Protein AF-A0A2V9T753-F1 (afdb_monomer_lite)

Radius of gyration: 18.78 Å; chains: 1; bounding box: 44×43×56 Å

Structure (mmCIF, N/CA/C/O backbone):
data_AF-A0A2V9T753-F1
#
_entry.id   AF-A0A2V9T753-F1
#
loop_
_atom_site.group_PDB
_atom_site.id
_atom_site.type_symbol
_atom_site.label_atom_id
_atom_site.label_alt_id
_atom_site.label_comp_id
_atom_site.label_asym_id
_atom_site.label_entity_id
_atom_site.label_seq_id
_atom_site.pdbx_PDB_ins_code
_atom_site.Cartn_x
_atom_site.Cartn_y
_atom_site.Cartn_z
_atom_site.occupancy
_atom_site.B_iso_or_equiv
_atom_site.auth_seq_id
_atom_site.auth_comp_id
_atom_site.auth_asym_id
_atom_site.auth_atom_id
_atom_site.pdbx_PDB_model_num
ATOM 1 N N . GLY A 1 1 ? -4.000 7.091 -14.764 1.00 58.19 1 GLY A N 1
ATOM 2 C CA . GLY A 1 1 ? -4.418 8.150 -13.821 1.00 58.19 1 GLY A CA 1
ATOM 3 C C . GLY A 1 1 ? -5.843 7.957 -13.335 1.00 58.19 1 GLY A C 1
ATOM 4 O O . GLY A 1 1 ? -6.053 7.895 -12.132 1.00 58.19 1 GLY A O 1
ATOM 5 N N . GLN A 1 2 ? -6.810 7.834 -14.251 1.00 64.56 2 GLN A N 1
ATOM 6 C CA . GLN A 1 2 ? -8.237 7.677 -13.932 1.00 64.56 2 GLN A CA 1
ATOM 7 C C . GLN A 1 2 ? -8.521 6.518 -12.958 1.00 64.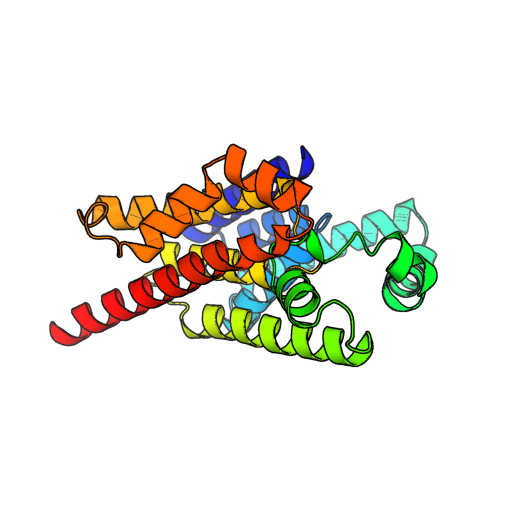56 2 GLN A C 1
ATOM 9 O O . GLN A 1 2 ? -9.194 6.705 -11.946 1.00 64.56 2 GLN A O 1
ATOM 14 N N . ASP A 1 3 ? -7.895 5.361 -13.174 1.00 82.44 3 ASP A N 1
ATOM 15 C CA . ASP A 1 3 ? -8.101 4.181 -12.322 1.00 82.44 3 ASP A CA 1
ATOM 16 C C . ASP A 1 3 ? -7.582 4.363 -10.886 1.00 82.44 3 ASP A C 1
ATOM 18 O O . ASP A 1 3 ? -8.028 3.693 -9.956 1.00 82.44 3 ASP A O 1
ATOM 22 N N . SER A 1 4 ? -6.631 5.276 -10.675 1.00 85.88 4 SER A N 1
ATOM 23 C CA . SER A 1 4 ? -6.072 5.574 -9.350 1.00 85.88 4 SER A CA 1
ATOM 24 C C . SER A 1 4 ? -7.029 6.427 -8.516 1.00 85.88 4 SER A C 1
ATOM 26 O O . SER A 1 4 ? -7.080 6.273 -7.295 1.00 85.88 4 SER A O 1
ATOM 28 N N . MET A 1 5 ? -7.850 7.265 -9.163 1.00 90.12 5 MET A N 1
ATOM 29 C CA . MET A 1 5 ? -8.960 7.957 -8.498 1.00 90.12 5 MET A CA 1
ATOM 30 C C . MET A 1 5 ? -10.060 6.967 -8.108 1.00 90.12 5 MET A C 1
ATOM 32 O O . MET A 1 5 ? -10.562 7.030 -6.990 1.00 90.12 5 MET A O 1
ATOM 36 N N . LEU A 1 6 ? -10.367 5.998 -8.977 1.00 93.88 6 LEU A N 1
ATOM 37 C CA . LEU A 1 6 ? -11.303 4.922 -8.648 1.00 93.88 6 LEU A CA 1
ATOM 38 C C . LEU A 1 6 ? -10.812 4.088 -7.452 1.00 93.88 6 LEU A C 1
ATOM 40 O O . LEU A 1 6 ? -11.584 3.838 -6.528 1.00 93.88 6 LEU A O 1
ATOM 44 N N . MET A 1 7 ? -9.524 3.718 -7.412 1.00 94.69 7 MET A N 1
ATOM 45 C CA . MET A 1 7 ? -8.943 3.030 -6.248 1.00 94.69 7 MET A CA 1
ATOM 46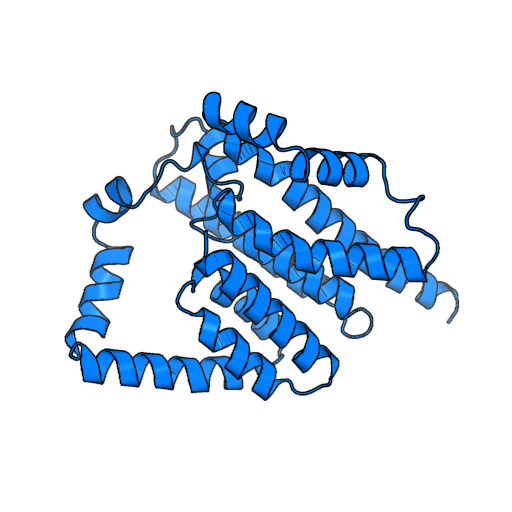 C C . MET A 1 7 ? -9.061 3.856 -4.966 1.00 94.69 7 MET A C 1
ATOM 48 O O . MET A 1 7 ? -9.394 3.308 -3.916 1.00 94.69 7 MET A O 1
ATOM 52 N N . LEU A 1 8 ? -8.825 5.169 -5.036 1.00 95.81 8 LEU A N 1
ATOM 53 C CA . LEU A 1 8 ? -9.014 6.067 -3.897 1.00 95.81 8 LEU A CA 1
ATOM 54 C C . LEU A 1 8 ? -10.467 6.041 -3.400 1.00 95.81 8 LEU A C 1
ATOM 56 O O . LEU A 1 8 ? -10.693 5.910 -2.196 1.00 95.81 8 LEU A O 1
ATOM 60 N N . SER A 1 9 ? -11.450 6.105 -4.302 1.00 96.62 9 SER A N 1
ATOM 61 C CA . SER A 1 9 ? -12.870 5.988 -3.954 1.00 96.62 9 SER A CA 1
ATOM 62 C C . SER A 1 9 ? -13.195 4.639 -3.307 1.00 96.62 9 SER A C 1
ATOM 64 O O . SER A 1 9 ? -13.861 4.612 -2.273 1.00 96.62 9 SER A O 1
ATOM 66 N N . ILE A 1 10 ? -12.669 3.534 -3.845 1.00 97.12 10 ILE A N 1
ATOM 67 C CA . ILE A 1 10 ? -12.854 2.182 -3.294 1.00 97.12 10 ILE A CA 1
ATOM 68 C C . ILE A 1 10 ? -12.312 2.095 -1.864 1.00 97.12 10 ILE A C 1
ATOM 70 O O . ILE A 1 10 ? -13.033 1.682 -0.956 1.00 97.12 10 ILE A O 1
ATOM 74 N N . TYR A 1 11 ? -11.074 2.538 -1.627 1.00 97.69 11 TYR A N 1
ATOM 75 C CA . TYR A 1 11 ? -10.491 2.533 -0.283 1.00 97.69 11 TYR A CA 1
ATOM 76 C C . TYR A 1 11 ? -11.220 3.472 0.680 1.00 97.69 11 TYR A C 1
ATOM 78 O O . TYR A 1 11 ? -11.341 3.159 1.864 1.00 97.69 11 TYR A O 1
ATOM 86 N N . THR A 1 12 ? -11.736 4.599 0.190 1.00 97.88 12 THR A N 1
ATOM 87 C CA . THR A 1 12 ? -12.510 5.544 1.004 1.00 97.88 12 THR A CA 1
ATOM 88 C C . THR A 1 12 ? -13.838 4.927 1.441 1.00 97.88 12 THR A C 1
ATOM 90 O O . THR A 1 12 ? -14.193 4.986 2.618 1.00 97.88 12 THR A O 1
ATOM 93 N N . LEU A 1 13 ? -14.556 4.275 0.524 1.00 97.62 13 LEU A N 1
ATOM 94 C CA . LEU A 1 13 ? -15.789 3.555 0.841 1.00 97.62 13 LEU A CA 1
ATOM 95 C C . LEU A 1 13 ? -15.526 2.386 1.795 1.00 97.62 13 LEU A C 1
ATOM 97 O O . LEU A 1 13 ? -16.248 2.229 2.779 1.00 97.62 13 LEU A O 1
ATOM 101 N N . ALA A 1 14 ? -14.460 1.617 1.564 1.00 97.56 14 ALA A N 1
ATOM 102 C CA . ALA A 1 14 ? -14.051 0.545 2.464 1.00 97.56 14 ALA A CA 1
ATOM 103 C C . ALA A 1 14 ? -13.740 1.072 3.874 1.00 97.56 14 ALA A C 1
ATOM 105 O O . ALA A 1 14 ? -14.191 0.490 4.858 1.00 97.56 14 ALA A O 1
ATOM 106 N N . PHE A 1 15 ? -13.039 2.205 3.987 1.00 97.94 15 PHE A N 1
ATOM 107 C CA . PHE A 1 15 ? -12.778 2.861 5.268 1.00 97.94 15 PHE A CA 1
ATOM 108 C C . PHE A 1 15 ? -14.075 3.236 5.997 1.00 97.94 15 PHE A C 1
ATOM 110 O O . PHE A 1 15 ? -14.222 2.941 7.183 1.00 97.94 15 PHE A O 1
ATOM 117 N N . ILE A 1 16 ? -15.032 3.850 5.292 1.00 97.81 16 ILE A N 1
ATOM 118 C CA . ILE A 1 16 ? -16.328 4.250 5.861 1.00 97.81 16 ILE A CA 1
ATOM 119 C C . ILE A 1 16 ? -17.116 3.024 6.337 1.00 97.81 16 ILE A C 1
ATOM 121 O O . ILE A 1 16 ? -17.658 3.042 7.442 1.00 97.81 16 ILE A O 1
ATOM 125 N N . LEU A 1 17 ? -17.171 1.958 5.535 1.00 97.44 17 LEU A N 1
ATOM 126 C CA . LEU A 1 17 ? -17.901 0.733 5.870 1.00 97.44 17 LEU A CA 1
ATOM 127 C C . LEU A 1 17 ? -17.277 -0.001 7.060 1.00 97.44 17 LEU A C 1
ATOM 129 O O . LEU A 1 17 ? -18.000 -0.375 7.983 1.00 97.44 17 LEU A O 1
ATOM 133 N N . LEU A 1 18 ? -15.947 -0.124 7.100 1.00 96.06 18 LEU A N 1
ATOM 134 C CA . LEU A 1 18 ? -15.240 -0.692 8.252 1.00 96.06 18 LEU A CA 1
ATOM 135 C C . LEU A 1 18 ? -15.479 0.136 9.517 1.00 96.06 18 LEU A C 1
ATOM 137 O O . LEU A 1 18 ? -15.744 -0.425 10.576 1.00 96.06 18 LEU A O 1
ATOM 141 N N . LYS A 1 19 ? -15.464 1.470 9.409 1.00 94.69 19 LYS A N 1
ATOM 142 C CA . LYS A 1 19 ? -15.749 2.364 10.540 1.00 94.69 19 LYS A CA 1
ATOM 143 C C . LYS A 1 19 ? -17.189 2.231 11.052 1.00 94.69 19 LYS A C 1
ATOM 145 O O . LYS A 1 19 ? -17.433 2.463 12.231 1.00 94.69 19 LYS A O 1
ATOM 150 N N . ARG A 1 20 ? -18.134 1.849 10.186 1.00 94.94 20 ARG A N 1
ATOM 151 C CA . ARG A 1 20 ? -19.539 1.564 10.530 1.00 94.94 20 ARG A CA 1
ATOM 152 C C . ARG A 1 20 ? -19.773 0.132 11.033 1.00 94.94 20 ARG A C 1
ATOM 154 O O . ARG A 1 20 ? -20.909 -0.206 11.340 1.00 94.94 20 ARG A O 1
ATOM 161 N N . GLY A 1 21 ? -18.741 -0.713 11.093 1.00 93.88 21 GLY A N 1
ATOM 162 C CA . GLY A 1 21 ? -18.860 -2.122 11.487 1.00 93.88 21 GLY A CA 1
ATOM 163 C C . GLY A 1 21 ? -19.389 -3.052 10.386 1.00 93.88 21 GLY A C 1
ATOM 164 O O . GLY A 1 21 ? -19.559 -4.245 10.622 1.00 93.88 21 GLY A O 1
ATOM 165 N N . ALA A 1 22 ? -19.610 -2.550 9.168 1.00 96.00 22 ALA A N 1
ATOM 166 C CA . ALA A 1 22 ? -20.065 -3.338 8.024 1.00 96.00 22 ALA A CA 1
ATOM 167 C C . ALA A 1 22 ? -18.886 -4.075 7.353 1.00 96.00 22 ALA A C 1
ATOM 169 O O . ALA A 1 22 ? -18.559 -3.835 6.189 1.00 96.00 22 ALA A O 1
ATOM 170 N N . GLU A 1 23 ? -18.217 -4.956 8.106 1.00 95.81 23 GLU A N 1
ATOM 171 C CA . GLU A 1 23 ? -16.953 -5.599 7.711 1.00 95.81 23 GLU A CA 1
ATOM 172 C C . GLU A 1 23 ? -17.061 -6.388 6.394 1.00 95.81 23 GLU A C 1
ATOM 174 O O . GLU A 1 23 ? -16.249 -6.188 5.489 1.00 95.81 23 GLU A O 1
ATOM 179 N N . PHE A 1 24 ? -18.106 -7.206 6.232 1.00 96.81 24 PHE A N 1
ATOM 180 C CA . PHE A 1 24 ? -18.330 -7.982 5.007 1.00 96.81 24 PHE A CA 1
ATOM 181 C C . PHE A 1 24 ? -18.520 -7.090 3.772 1.00 96.81 24 PHE A C 1
ATOM 183 O O . PHE A 1 24 ? -17.874 -7.297 2.746 1.00 96.81 24 PHE A O 1
ATOM 190 N N . GLN A 1 25 ? -19.352 -6.048 3.881 1.00 97.31 25 GLN A N 1
ATOM 191 C CA . GLN A 1 25 ? -19.596 -5.104 2.785 1.00 97.31 25 GLN A CA 1
ATOM 192 C C . GLN A 1 25 ? -18.326 -4.338 2.409 1.00 97.31 25 GLN A C 1
ATOM 194 O O . GLN A 1 25 ? -18.066 -4.125 1.226 1.00 97.31 25 GLN A O 1
ATOM 199 N N . ALA A 1 26 ? -17.508 -3.963 3.397 1.00 97.00 26 ALA A N 1
ATOM 200 C CA . ALA A 1 26 ? -16.210 -3.361 3.128 1.00 97.00 26 ALA A CA 1
ATOM 201 C C . ALA A 1 26 ? -15.303 -4.306 2.332 1.00 97.00 26 ALA A C 1
ATOM 203 O O . ALA A 1 26 ? -14.615 -3.864 1.415 1.00 97.00 26 ALA A O 1
ATOM 204 N N . GLY A 1 27 ? -15.342 -5.605 2.642 1.00 96.62 27 GLY A N 1
ATOM 205 C CA . GLY A 1 27 ? -14.649 -6.637 1.878 1.00 96.62 27 GLY A CA 1
ATOM 206 C C . GLY A 1 27 ? -15.128 -6.718 0.429 1.00 96.62 27 GLY A C 1
ATOM 207 O O . GLY A 1 27 ? -14.313 -6.694 -0.491 1.00 96.62 27 GLY A O 1
ATOM 208 N N . CYS A 1 28 ? -16.445 -6.727 0.215 1.00 97.31 28 CYS A N 1
ATOM 209 C CA . CYS A 1 28 ? -17.036 -6.707 -1.124 1.00 97.31 28 CYS A CA 1
ATOM 210 C C . CYS A 1 28 ? -16.577 -5.487 -1.938 1.00 97.31 28 CYS A C 1
ATOM 212 O O . CYS A 1 28 ? -16.183 -5.625 -3.093 1.00 97.31 28 CYS A O 1
ATOM 214 N N . VAL A 1 29 ? -16.569 -4.299 -1.323 1.00 97.62 29 VAL A N 1
ATOM 215 C CA . VAL A 1 29 ? -16.097 -3.064 -1.967 1.00 97.62 29 VAL A CA 1
ATOM 216 C C . VAL A 1 29 ? -14.602 -3.133 -2.282 1.00 97.62 29 VAL A C 1
ATOM 218 O O . VAL A 1 29 ? -14.201 -2.764 -3.383 1.00 97.62 29 VAL A O 1
ATOM 221 N N . LEU A 1 30 ? -13.772 -3.642 -1.364 1.00 96.75 30 LEU A N 1
ATOM 222 C CA . LEU A 1 30 ? -12.337 -3.827 -1.610 1.00 96.75 30 LEU A CA 1
ATOM 223 C C . LEU A 1 30 ? -12.072 -4.777 -2.785 1.00 96.75 30 LEU A C 1
ATOM 225 O O . LEU A 1 30 ? -11.164 -4.521 -3.574 1.00 96.75 30 LEU A O 1
ATOM 229 N N . ALA A 1 31 ? -12.870 -5.836 -2.944 1.00 96.44 31 ALA A N 1
ATOM 230 C CA . ALA A 1 31 ? -12.733 -6.758 -4.070 1.00 96.44 31 ALA A CA 1
ATOM 231 C C . ALA A 1 31 ? -13.007 -6.107 -5.432 1.00 96.44 31 ALA A C 1
ATOM 233 O O . ALA A 1 31 ? -12.386 -6.498 -6.418 1.00 96.44 31 ALA A O 1
ATOM 234 N N . CYS A 1 32 ? -13.839 -5.063 -5.504 1.00 94.88 32 CYS A N 1
ATOM 235 C CA . CYS A 1 32 ? -13.992 -4.283 -6.736 1.00 94.88 32 CYS A CA 1
ATOM 236 C C . CYS A 1 32 ? -12.671 -3.632 -7.185 1.00 94.88 32 CYS A C 1
ATOM 238 O O . CYS A 1 32 ? -12.518 -3.318 -8.359 1.00 94.88 32 CYS A O 1
ATOM 240 N N . GLY A 1 33 ? -11.700 -3.457 -6.280 1.00 93.88 33 GLY A N 1
ATOM 241 C CA . GLY A 1 33 ? -10.358 -2.957 -6.584 1.00 93.88 33 GLY A CA 1
ATOM 242 C C . GLY A 1 33 ? -9.377 -4.016 -7.098 1.00 93.88 33 GLY A C 1
ATOM 243 O O . GLY A 1 33 ? -8.215 -3.692 -7.338 1.00 93.88 33 GLY A O 1
ATOM 244 N N . LEU A 1 34 ? -9.795 -5.280 -7.267 1.00 93.31 34 LEU A N 1
ATOM 245 C CA . LEU A 1 34 ? -8.908 -6.374 -7.695 1.00 93.31 34 LEU A CA 1
ATOM 246 C C . LEU A 1 34 ? -8.334 -6.192 -9.108 1.00 93.31 34 LEU A C 1
ATOM 248 O O . LEU A 1 34 ? -7.320 -6.812 -9.419 1.00 93.31 34 LEU A O 1
ATOM 252 N N . PHE A 1 35 ? -8.886 -5.282 -9.921 1.00 89.31 35 PHE A N 1
ATOM 253 C CA . PHE A 1 35 ? -8.245 -4.853 -11.171 1.00 89.31 35 PHE A CA 1
ATOM 254 C C . PHE A 1 35 ? -6.833 -4.276 -10.934 1.00 89.31 35 PHE A C 1
ATOM 256 O O . PHE A 1 35 ? -5.970 -4.375 -11.801 1.00 89.31 35 PHE A O 1
ATOM 263 N N . LYS A 1 36 ? -6.566 -3.732 -9.735 1.00 90.19 36 LYS A N 1
ATOM 264 C CA . LYS A 1 36 ? -5.229 -3.414 -9.214 1.00 90.19 36 LYS A CA 1
ATOM 265 C C . LYS A 1 36 ? -4.930 -4.257 -7.973 1.00 90.19 36 LYS A C 1
ATOM 267 O O . LYS A 1 36 ? -4.746 -3.749 -6.862 1.00 90.19 36 LYS A O 1
ATOM 272 N N . PHE A 1 37 ? -4.830 -5.570 -8.180 1.00 90.62 37 PHE A N 1
ATOM 273 C CA . PHE A 1 37 ? -4.566 -6.558 -7.127 1.00 90.62 37 PHE A CA 1
ATOM 274 C C . PHE A 1 37 ? -3.338 -6.231 -6.262 1.00 90.62 37 PHE A C 1
ATOM 276 O O . PHE A 1 37 ? -3.341 -6.527 -5.072 1.00 90.62 37 PHE A O 1
ATOM 283 N N . GLN A 1 38 ? -2.318 -5.562 -6.805 1.00 91.38 38 GLN A N 1
ATOM 284 C CA . GLN A 1 38 ? -1.119 -5.160 -6.061 1.00 91.38 38 GLN A CA 1
ATOM 285 C C . GLN A 1 38 ? -1.370 -4.196 -4.888 1.00 91.38 38 GLN A C 1
ATOM 287 O O . GLN A 1 38 ? -0.485 -4.032 -4.055 1.00 91.38 38 GLN A O 1
ATOM 292 N N . PHE A 1 39 ? -2.532 -3.539 -4.825 1.00 94.69 39 PHE A N 1
ATOM 293 C CA . PHE A 1 39 ? -2.937 -2.725 -3.676 1.00 94.69 39 PHE A CA 1
ATOM 294 C C . PHE A 1 39 ? -3.855 -3.523 -2.747 1.00 94.69 39 PHE A C 1
ATOM 296 O O . PHE A 1 39 ? -3.647 -3.559 -1.535 1.00 94.69 39 PHE A O 1
ATOM 303 N N . ILE A 1 40 ? -4.824 -4.248 -3.309 1.00 96.50 40 ILE A N 1
ATOM 304 C CA . ILE A 1 40 ? -5.781 -5.021 -2.510 1.00 96.50 40 ILE A CA 1
ATOM 305 C C . ILE A 1 40 ? -5.098 -6.174 -1.768 1.00 96.50 40 ILE A C 1
ATOM 307 O O . ILE A 1 40 ? -5.329 -6.340 -0.575 1.00 96.50 40 ILE A O 1
ATOM 311 N N . VAL A 1 41 ? -4.222 -6.940 -2.424 1.00 95.50 41 VAL A N 1
ATOM 312 C CA . VAL A 1 41 ? -3.597 -8.137 -1.839 1.00 95.50 41 VAL A CA 1
ATOM 313 C C . VAL A 1 41 ? -2.735 -7.806 -0.612 1.00 95.50 41 VAL A C 1
ATOM 315 O O . VAL A 1 41 ? -2.979 -8.413 0.433 1.00 95.50 41 VAL A O 1
ATOM 318 N N . PRO A 1 42 ? -1.789 -6.840 -0.646 1.00 96.75 42 PRO A N 1
ATOM 319 C CA . PRO A 1 42 ? -1.017 -6.492 0.549 1.00 96.75 42 PRO A CA 1
ATOM 320 C C . PRO A 1 42 ? -1.891 -5.958 1.688 1.00 96.75 42 PRO A C 1
ATOM 322 O O . PRO A 1 42 ? -1.660 -6.289 2.851 1.00 96.75 42 PRO A O 1
ATOM 325 N N . PHE A 1 43 ? -2.928 -5.181 1.365 1.00 97.56 43 PHE A N 1
ATOM 326 C CA . PHE A 1 43 ? -3.849 -4.655 2.369 1.00 97.56 43 PHE A CA 1
ATOM 327 C C . PHE A 1 43 ? -4.668 -5.771 3.031 1.00 97.56 43 PHE A C 1
ATOM 329 O O . PHE A 1 43 ? -4.774 -5.835 4.255 1.00 97.56 43 PHE A O 1
ATOM 336 N N . VAL A 1 44 ? -5.208 -6.695 2.234 1.00 97.06 44 VAL A N 1
ATOM 337 C CA . VAL A 1 44 ? -5.960 -7.857 2.723 1.00 97.06 44 VAL A CA 1
ATOM 338 C C . VAL A 1 44 ? -5.062 -8.788 3.531 1.00 97.06 44 VAL A C 1
ATOM 340 O O . VAL A 1 44 ? -5.511 -9.300 4.552 1.00 97.06 44 VAL A O 1
ATOM 343 N N . LEU A 1 45 ? -3.786 -8.950 3.168 1.00 97.56 45 LEU A N 1
ATOM 344 C CA . LEU A 1 45 ? -2.835 -9.735 3.959 1.00 97.56 45 LEU A CA 1
ATOM 345 C C . LEU A 1 45 ? -2.706 -9.198 5.393 1.00 97.56 45 LEU A C 1
ATOM 347 O O . LEU A 1 45 ? -2.717 -9.979 6.343 1.00 97.56 45 LEU A O 1
ATOM 351 N N . ILE A 1 46 ? -2.665 -7.874 5.574 1.00 97.69 46 ILE A N 1
ATOM 352 C CA . ILE A 1 46 ? -2.683 -7.257 6.910 1.00 97.69 46 ILE A CA 1
ATOM 353 C C . ILE A 1 46 ? -3.971 -7.634 7.658 1.00 97.69 46 ILE A C 1
ATOM 355 O O . ILE A 1 46 ? -3.915 -8.006 8.830 1.00 97.69 46 ILE A O 1
ATOM 359 N N . LEU A 1 47 ? -5.129 -7.592 6.992 1.00 96.25 47 LEU A N 1
ATOM 360 C CA . LEU A 1 47 ? -6.416 -7.962 7.592 1.00 96.25 47 LEU A CA 1
ATOM 361 C C . LEU A 1 47 ? -6.491 -9.447 7.979 1.00 96.25 47 LEU A C 1
ATOM 363 O O . LEU A 1 47 ? -7.033 -9.770 9.039 1.00 96.25 47 LEU A O 1
ATOM 367 N N . VAL A 1 48 ? -5.905 -10.336 7.173 1.00 97.50 48 VAL A N 1
ATOM 368 C CA . VAL A 1 48 ? -5.764 -11.768 7.485 1.00 97.50 48 VAL A CA 1
ATOM 369 C C . VAL A 1 48 ? -4.917 -11.955 8.744 1.00 97.50 48 VAL A C 1
ATOM 371 O O . VAL A 1 48 ? -5.348 -12.633 9.676 1.00 97.50 48 VAL A O 1
ATOM 374 N N . LEU A 1 49 ? -3.762 -11.284 8.837 1.00 96.81 49 LEU A N 1
ATOM 375 C CA . LEU A 1 49 ? -2.910 -11.310 10.037 1.00 96.81 49 LEU A CA 1
ATOM 376 C C . LEU A 1 49 ? -3.631 -10.767 11.281 1.00 96.81 49 LEU A C 1
ATOM 378 O O . LEU A 1 49 ? -3.331 -11.168 12.405 1.00 96.81 49 LEU A O 1
ATOM 382 N N . ARG A 1 50 ? -4.607 -9.874 11.087 1.00 95.88 50 ARG A N 1
ATOM 383 C CA . ARG A 1 50 ? -5.479 -9.335 12.141 1.00 95.88 50 ARG A CA 1
ATOM 384 C C . ARG A 1 50 ? -6.757 -10.128 12.380 1.00 95.88 50 ARG A C 1
ATOM 386 O O . ARG A 1 50 ? -7.573 -9.686 13.184 1.00 95.88 50 ARG A O 1
ATOM 393 N N . LYS A 1 51 ? -6.923 -11.287 11.734 1.00 94.56 51 LYS A N 1
ATOM 394 C CA . LYS A 1 51 ? -8.095 -12.168 11.866 1.00 94.56 51 LYS A CA 1
ATOM 395 C C . LYS A 1 51 ? -9.425 -11.456 11.573 1.00 94.56 51 LYS A C 1
ATOM 397 O O . LYS A 1 51 ? -10.457 -11.808 12.140 1.00 94.56 51 LYS A O 1
ATOM 402 N N . LYS A 1 52 ? -9.427 -10.462 10.677 1.00 93.69 52 LYS A N 1
ATOM 403 C CA . LYS A 1 52 ? -10.637 -9.748 10.226 1.00 93.69 52 LYS A CA 1
ATOM 404 C C . LYS A 1 52 ? -11.397 -10.573 9.181 1.00 93.69 52 LYS A C 1
ATOM 406 O O . LYS A 1 52 ? -11.563 -10.162 8.034 1.00 93.69 52 LYS A O 1
ATOM 411 N N . TRP A 1 53 ? -11.815 -11.776 9.577 1.00 95.81 53 TRP A N 1
ATOM 412 C CA . TRP A 1 53 ? -12.344 -12.801 8.674 1.00 95.81 53 TRP A CA 1
ATOM 413 C C . TRP A 1 53 ? -13.614 -12.381 7.937 1.00 95.81 53 TRP A C 1
ATOM 415 O O . TRP A 1 53 ? -13.795 -12.795 6.799 1.00 95.81 53 TRP A O 1
ATOM 425 N N . SER A 1 54 ? -14.449 -11.528 8.537 1.00 95.38 54 SER A N 1
ATOM 426 C CA . SER A 1 54 ? -15.653 -10.990 7.889 1.00 95.38 54 SER A CA 1
ATOM 427 C C . SER A 1 54 ? -15.310 -10.145 6.655 1.00 95.38 54 SER A C 1
ATOM 429 O O . SER A 1 54 ? -15.866 -10.341 5.577 1.00 95.38 54 SER A O 1
ATOM 431 N N . THR A 1 55 ? -14.312 -9.263 6.756 1.00 95.75 55 THR A N 1
ATOM 432 C CA . THR A 1 55 ? -13.825 -8.496 5.600 1.00 95.75 55 THR A CA 1
ATOM 433 C C . THR A 1 55 ? -13.154 -9.402 4.571 1.00 95.75 55 THR A C 1
ATOM 435 O O . THR A 1 55 ? -13.374 -9.252 3.371 1.00 95.75 55 THR A O 1
ATOM 438 N N . VAL A 1 56 ? -12.346 -10.365 5.025 1.00 96.94 56 VAL A N 1
ATOM 439 C CA . VAL A 1 56 ? -11.644 -11.307 4.137 1.00 96.94 56 VAL A CA 1
ATOM 440 C C . VAL A 1 56 ? -12.634 -12.175 3.355 1.00 96.94 56 VAL A C 1
ATOM 442 O O . VAL A 1 56 ? -12.442 -12.373 2.158 1.00 96.94 56 VAL A O 1
ATOM 445 N N . SER A 1 57 ? -13.714 -12.647 3.986 1.00 96.94 57 SER A N 1
ATOM 446 C CA . SER A 1 57 ? -14.743 -13.439 3.308 1.00 96.94 57 SER A CA 1
ATOM 447 C C . SER A 1 57 ? -15.518 -12.612 2.281 1.00 96.94 57 SER A C 1
ATOM 449 O O . SER A 1 57 ? -15.796 -13.120 1.196 1.00 96.94 57 SER A O 1
ATOM 451 N N . GLY A 1 58 ? -15.787 -11.330 2.555 1.00 96.44 58 GLY A N 1
ATOM 452 C CA . GLY A 1 58 ? -16.362 -10.404 1.572 1.00 96.44 58 GLY A CA 1
ATOM 453 C C . GLY A 1 58 ? -15.470 -10.240 0.340 1.00 96.44 58 GLY A C 1
ATOM 454 O O . GLY A 1 58 ? -15.944 -10.365 -0.792 1.00 96.44 58 GLY A O 1
ATOM 455 N N . VAL A 1 59 ? -14.158 -10.057 0.553 1.00 97.00 59 VAL A N 1
ATOM 456 C CA . VAL A 1 59 ? -13.185 -9.988 -0.549 1.00 97.00 59 VAL A CA 1
ATOM 457 C C . VAL A 1 59 ? -13.163 -11.291 -1.345 1.00 97.00 59 VAL A C 1
ATOM 459 O O . VAL A 1 59 ? -13.214 -11.262 -2.571 1.00 97.00 59 VAL A O 1
ATOM 462 N N . ALA A 1 60 ? -13.099 -12.433 -0.658 1.00 96.38 60 ALA A N 1
ATOM 463 C CA . ALA A 1 60 ? -13.038 -13.745 -1.294 1.00 96.38 60 ALA A CA 1
ATOM 464 C C . ALA A 1 60 ? -14.305 -14.051 -2.105 1.00 96.38 60 ALA A C 1
ATOM 466 O O . ALA A 1 60 ? -14.206 -14.569 -3.213 1.00 96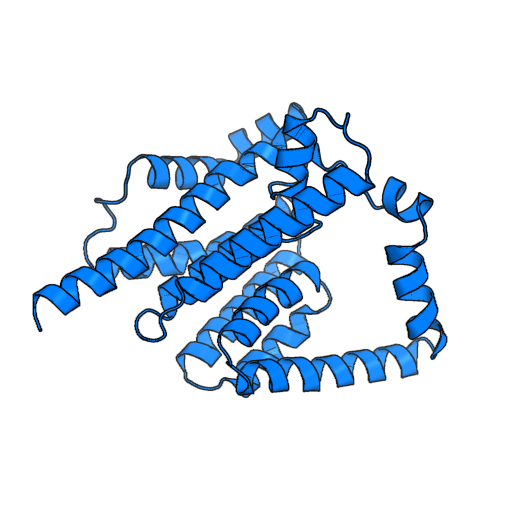.38 60 ALA A O 1
ATOM 467 N N . THR A 1 61 ? -15.482 -13.683 -1.592 1.00 96.50 61 THR A N 1
ATOM 468 C CA . THR A 1 61 ? -16.773 -13.924 -2.254 1.00 96.50 61 THR A CA 1
ATOM 469 C C . THR A 1 61 ? -16.871 -13.147 -3.563 1.00 96.50 61 THR A C 1
ATOM 471 O O . THR A 1 61 ? -17.089 -13.734 -4.621 1.00 96.50 61 THR A O 1
ATOM 474 N N . VAL A 1 62 ? -16.661 -11.828 -3.522 1.00 96.44 62 VAL A N 1
ATOM 475 C CA . VAL A 1 62 ? -16.724 -10.995 -4.733 1.00 96.44 62 VAL A CA 1
ATOM 476 C C . VAL A 1 62 ? -15.552 -11.292 -5.668 1.00 96.44 62 VAL A C 1
ATOM 478 O O . VAL A 1 62 ? -15.739 -11.344 -6.879 1.00 96.44 62 VAL A O 1
ATOM 481 N N . GLY A 1 63 ? -14.362 -11.569 -5.132 1.00 93.62 63 GLY A N 1
ATOM 482 C CA . GLY A 1 63 ? -13.208 -11.994 -5.922 1.00 93.62 63 GLY A CA 1
ATOM 483 C C . GLY A 1 63 ? -13.471 -13.286 -6.698 1.00 93.62 63 GLY A C 1
ATOM 484 O O . GLY A 1 63 ? -13.204 -13.339 -7.896 1.00 93.62 63 GLY A O 1
ATOM 485 N N . ALA A 1 64 ? -14.062 -14.299 -6.057 1.00 93.56 64 ALA A N 1
ATOM 486 C CA . ALA A 1 64 ? -14.448 -15.543 -6.720 1.00 93.56 64 ALA A CA 1
ATOM 487 C C . ALA A 1 64 ? -15.497 -15.305 -7.816 1.00 93.56 64 ALA A C 1
ATOM 489 O O . ALA A 1 64 ? -15.378 -15.867 -8.903 1.00 93.56 64 ALA A O 1
ATOM 490 N N . LEU A 1 65 ? -16.479 -14.429 -7.573 1.00 94.00 65 LEU A N 1
ATOM 491 C CA . LEU A 1 65 ? -17.467 -14.043 -8.585 1.00 94.00 65 LEU A CA 1
ATOM 492 C C . LEU A 1 65 ? -16.824 -13.337 -9.785 1.00 94.00 65 LEU A C 1
ATOM 494 O O . LEU A 1 65 ? -17.171 -13.643 -10.923 1.00 94.00 65 LEU A O 1
ATOM 498 N N . LEU A 1 66 ? -15.863 -12.436 -9.558 1.00 90.94 66 LEU A N 1
ATOM 499 C CA . LEU A 1 66 ? -15.131 -11.755 -10.631 1.00 90.94 66 LEU A CA 1
ATOM 500 C C . LEU A 1 66 ? -14.298 -12.738 -11.462 1.00 90.94 66 LEU A C 1
ATOM 502 O O . LEU A 1 66 ? -14.300 -12.655 -12.690 1.00 90.94 66 LEU A O 1
ATOM 506 N N . VAL A 1 67 ? -13.636 -13.701 -10.816 1.00 88.62 67 VAL A N 1
ATOM 507 C CA . VAL A 1 67 ? -12.900 -14.770 -11.509 1.00 88.62 67 VAL A CA 1
ATOM 508 C C . VAL A 1 67 ? -13.859 -15.660 -12.305 1.00 88.62 67 VAL A C 1
ATOM 510 O O . VAL A 1 67 ? -13.608 -15.938 -13.475 1.00 88.62 67 VAL A O 1
ATOM 513 N N . ALA A 1 68 ? -14.995 -16.061 -11.729 1.00 89.88 68 ALA A N 1
ATOM 514 C CA . ALA A 1 68 ? -16.009 -16.853 -12.427 1.00 89.88 68 ALA A CA 1
ATOM 515 C C . ALA A 1 68 ? -16.591 -16.106 -13.643 1.00 89.88 68 ALA A C 1
ATOM 517 O O . ALA A 1 68 ? -16.744 -16.679 -14.720 1.00 89.88 68 ALA A O 1
ATOM 518 N N . ALA A 1 69 ? -16.864 -14.807 -13.508 1.00 89.06 69 ALA A N 1
ATOM 519 C CA . ALA A 1 69 ? -17.323 -13.977 -14.616 1.00 89.06 69 ALA A CA 1
ATOM 520 C C . ALA A 1 69 ? -16.251 -13.845 -15.709 1.00 89.06 69 ALA A C 1
ATOM 522 O O . ALA A 1 69 ? -16.547 -14.042 -16.886 1.00 89.06 69 ALA A O 1
ATOM 523 N N . SER A 1 70 ? -14.997 -13.580 -15.329 1.00 86.44 70 SER A N 1
ATOM 524 C CA . SER A 1 70 ? -13.875 -13.463 -16.268 1.00 86.44 70 SER A CA 1
ATOM 525 C C . SER A 1 70 ? -13.639 -14.760 -17.043 1.00 86.44 70 SER A C 1
ATOM 527 O O . SER A 1 70 ? -13.477 -14.730 -18.259 1.00 86.44 70 SER A O 1
ATOM 529 N N . THR A 1 71 ? -13.694 -15.905 -16.367 1.00 86.69 71 THR A N 1
ATOM 530 C CA . THR A 1 71 ? -13.499 -17.226 -16.988 1.00 86.69 71 THR A CA 1
ATOM 531 C C . THR A 1 71 ? -14.655 -17.621 -17.896 1.00 86.69 71 THR A C 1
ATOM 533 O O . THR A 1 71 ? -14.429 -18.239 -18.934 1.00 86.69 71 THR A O 1
ATOM 536 N N . LYS A 1 72 ? -15.885 -17.213 -17.566 1.00 89.50 72 LYS A N 1
ATOM 537 C CA . LYS A 1 72 ? -17.049 -17.403 -18.437 1.00 89.50 72 LYS A CA 1
ATOM 538 C C . LYS A 1 72 ? -16.965 -16.565 -19.718 1.00 89.50 72 LYS A C 1
ATOM 540 O O . LYS A 1 72 ? -17.398 -17.036 -20.762 1.00 89.50 72 LYS A O 1
ATOM 545 N N . ILE A 1 73 ? -16.432 -15.344 -19.639 1.00 88.25 73 ILE A N 1
ATOM 546 C CA . ILE A 1 73 ? -16.313 -14.432 -20.790 1.00 88.25 73 ILE A CA 1
ATOM 547 C C . ILE A 1 73 ? -15.119 -14.810 -21.676 1.00 88.25 73 ILE A C 1
ATOM 549 O O . ILE A 1 73 ? -15.260 -14.895 -22.891 1.00 88.25 73 ILE A O 1
ATOM 553 N N . SER A 1 74 ? -13.953 -15.041 -21.074 1.00 83.75 74 SER A N 1
ATOM 554 C CA . SER A 1 74 ? -12.683 -15.200 -21.794 1.00 83.75 74 SER A CA 1
ATOM 555 C C . SER A 1 74 ? -12.244 -16.659 -21.982 1.00 83.75 74 SER A C 1
ATOM 557 O O . SER A 1 74 ? -11.233 -16.916 -22.630 1.00 83.75 74 SER A O 1
ATOM 559 N N . GLY A 1 75 ? -12.980 -17.619 -21.417 1.00 83.19 75 GLY A N 1
ATOM 560 C CA . GLY A 1 75 ? -12.646 -19.043 -21.430 1.00 83.19 75 GLY A CA 1
ATOM 561 C C . GLY A 1 75 ? -11.727 -19.476 -20.278 1.00 83.19 75 GLY A C 1
ATOM 562 O O . GLY A 1 75 ? -10.987 -18.685 -19.691 1.00 83.19 75 GLY A O 1
ATOM 563 N N . GLY A 1 76 ? -11.75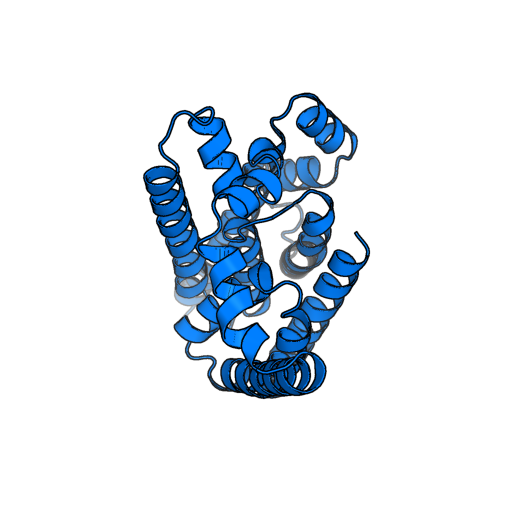3 -20.774 -19.952 1.00 78.38 76 GLY A N 1
ATOM 564 C CA . GLY A 1 76 ? -11.003 -21.347 -18.821 1.00 78.38 76 GLY A CA 1
ATOM 565 C C . GLY A 1 76 ? -9.476 -21.277 -18.957 1.00 78.38 76 GLY A C 1
ATOM 566 O O . GLY A 1 76 ? -8.770 -21.312 -17.952 1.00 78.38 76 GLY A O 1
ATOM 567 N N . GLN A 1 77 ? -8.964 -21.102 -20.180 1.00 75.44 77 GLN A N 1
ATOM 568 C CA . GLN A 1 77 ? -7.530 -20.955 -20.454 1.00 75.44 77 GLN A CA 1
ATOM 569 C C . GLN A 1 77 ? -6.928 -19.710 -19.787 1.00 75.44 77 GLN A C 1
ATOM 571 O O . GLN A 1 77 ? -5.745 -19.699 -19.462 1.00 75.44 77 GLN A O 1
ATOM 576 N N . VAL A 1 78 ? -7.736 -18.684 -19.494 1.00 74.31 78 VAL A N 1
ATOM 577 C CA . VAL A 1 78 ? -7.270 -17.482 -18.783 1.00 74.31 78 VAL A CA 1
ATOM 578 C C . VAL A 1 78 ? -6.739 -17.804 -17.386 1.00 74.31 78 VAL A C 1
ATOM 580 O O . VAL A 1 78 ? -5.803 -17.152 -16.932 1.00 74.31 78 VAL A O 1
ATOM 583 N N . ILE A 1 79 ? -7.263 -18.835 -16.716 1.00 73.94 79 ILE A N 1
ATOM 584 C CA . ILE A 1 79 ? -6.816 -19.209 -15.364 1.00 73.94 79 ILE A CA 1
ATOM 585 C C . ILE A 1 79 ? -5.368 -19.713 -15.380 1.00 73.94 79 ILE A C 1
ATOM 587 O O . ILE A 1 79 ? -4.634 -19.487 -14.423 1.00 73.94 79 ILE A O 1
ATOM 591 N N . THR A 1 80 ? -4.947 -20.384 -16.454 1.00 74.62 80 THR A N 1
ATOM 592 C CA . THR A 1 80 ? -3.607 -20.978 -16.568 1.00 74.62 80 THR A CA 1
ATOM 593 C C . THR A 1 80 ? -2.638 -20.080 -17.323 1.00 74.62 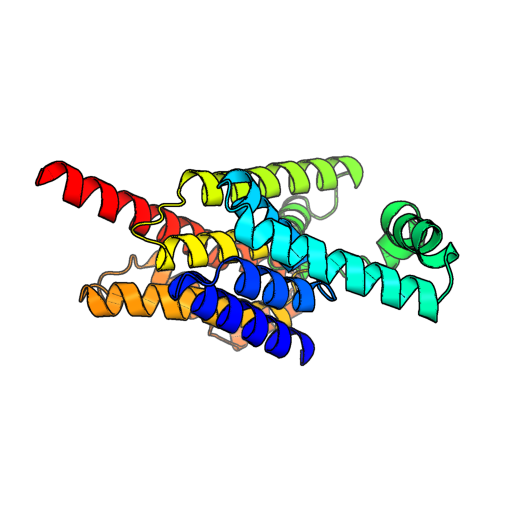80 THR A C 1
ATOM 595 O O . THR A 1 80 ? -1.496 -19.910 -16.896 1.00 74.62 80 THR A O 1
ATOM 598 N N . GLU A 1 81 ? -3.088 -19.464 -18.415 1.00 75.44 81 GLU A N 1
ATOM 599 C CA . GLU A 1 81 ? -2.232 -18.657 -19.282 1.00 75.44 81 GLU A CA 1
ATOM 600 C C . GLU A 1 81 ? -1.914 -17.292 -18.667 1.00 75.44 81 GLU A C 1
ATOM 602 O O . GLU A 1 81 ? -0.788 -16.821 -18.795 1.00 75.44 81 GLU A O 1
ATOM 607 N N . TYR A 1 82 ? -2.838 -16.674 -17.921 1.00 71.56 82 TYR A N 1
ATOM 608 C CA . TYR A 1 82 ? -2.595 -15.350 -17.338 1.00 71.56 82 TYR A CA 1
ATOM 609 C C . TYR A 1 82 ? -1.523 -15.360 -16.228 1.00 71.56 82 TYR A C 1
ATOM 611 O O . TYR A 1 82 ? -0.597 -14.547 -16.292 1.00 71.56 82 TYR A O 1
ATOM 619 N N . PRO A 1 83 ? -1.537 -16.290 -15.246 1.00 73.06 83 PRO A N 1
ATOM 620 C CA . PRO A 1 83 ? -0.443 -16.401 -14.282 1.00 73.06 83 PRO A CA 1
ATOM 621 C C . PRO A 1 83 ? 0.870 -16.835 -14.932 1.00 73.06 83 PRO A C 1
ATOM 623 O O . PRO A 1 83 ? 1.926 -16.340 -14.543 1.00 73.06 83 PRO A O 1
ATOM 626 N N . ARG A 1 84 ? 0.825 -17.730 -15.930 1.00 72.88 84 ARG A N 1
ATOM 627 C CA . ARG A 1 84 ? 2.018 -18.157 -16.672 1.00 72.88 84 ARG A CA 1
ATOM 628 C C . ARG A 1 84 ? 2.663 -16.977 -17.392 1.00 72.88 84 ARG A C 1
ATOM 630 O O . ARG A 1 84 ? 3.865 -16.770 -17.261 1.00 72.88 84 ARG A O 1
ATOM 637 N N . PHE A 1 85 ? 1.863 -16.166 -18.065 1.00 69.69 85 PHE A N 1
ATOM 638 C CA . PHE A 1 85 ? 2.310 -14.946 -18.721 1.00 69.69 85 PHE A CA 1
ATOM 639 C C . PHE A 1 85 ? 2.902 -13.932 -17.728 1.00 69.69 85 PHE A C 1
ATOM 641 O O . PHE A 1 85 ? 3.975 -13.391 -17.960 1.00 69.69 85 PHE A O 1
ATOM 648 N N . LEU A 1 86 ? 2.270 -13.723 -16.569 1.00 67.94 86 LEU A N 1
ATOM 649 C CA . LEU A 1 86 ? 2.771 -12.783 -15.558 1.00 67.94 86 LEU A CA 1
ATOM 650 C C . LEU A 1 86 ? 4.047 -13.256 -14.837 1.00 67.94 86 LEU A C 1
ATOM 652 O O . LEU A 1 86 ? 4.922 -12.446 -14.519 1.00 67.94 86 LEU A O 1
ATOM 656 N N . LEU A 1 87 ? 4.148 -14.550 -14.52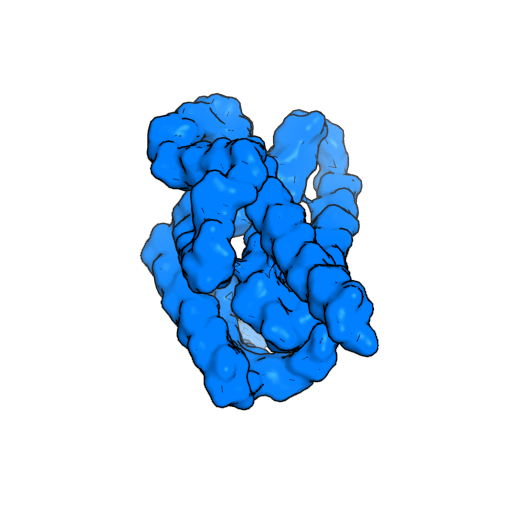3 1.00 65.81 87 LEU A N 1
ATOM 657 C CA . LEU A 1 87 ? 5.183 -15.088 -13.630 1.00 65.81 87 LEU A CA 1
ATOM 658 C C . LEU A 1 87 ? 6.354 -15.748 -14.363 1.00 65.81 87 LEU A C 1
ATOM 660 O O . LEU A 1 87 ? 7.468 -15.731 -13.840 1.00 65.81 87 LEU A O 1
ATOM 664 N N . LEU A 1 88 ? 6.115 -16.346 -15.533 1.00 62.09 88 LEU A N 1
ATOM 665 C CA . LEU A 1 88 ? 7.097 -17.172 -16.247 1.00 62.09 88 LEU A CA 1
ATOM 666 C C . LEU A 1 88 ? 7.623 -16.508 -17.524 1.00 62.09 88 LEU A C 1
ATOM 668 O O . LEU A 1 88 ? 8.720 -16.856 -17.968 1.00 62.09 88 LEU A O 1
ATOM 672 N N . ASP A 1 89 ? 6.900 -15.541 -18.093 1.00 62.81 89 ASP A N 1
ATOM 673 C CA . ASP A 1 89 ? 7.366 -14.824 -19.276 1.00 62.81 89 ASP A CA 1
ATOM 674 C C . ASP A 1 89 ? 8.362 -13.716 -18.894 1.00 62.81 89 ASP A C 1
ATOM 676 O O . ASP A 1 89 ? 8.010 -12.606 -18.482 1.00 62.81 89 ASP A O 1
ATOM 680 N N . ARG A 1 90 ? 9.655 -14.036 -19.023 1.00 60.72 90 ARG A N 1
ATOM 681 C CA . ARG A 1 90 ? 10.755 -13.096 -18.762 1.00 60.72 90 ARG A CA 1
ATOM 682 C C . ARG A 1 90 ? 10.735 -11.901 -19.710 1.00 60.72 90 ARG A C 1
ATOM 684 O O . ARG A 1 90 ? 11.149 -10.820 -19.302 1.00 60.72 90 ARG A O 1
ATOM 691 N N . THR A 1 91 ? 10.243 -12.079 -20.933 1.00 60.81 91 THR A N 1
ATOM 692 C CA . THR A 1 91 ? 10.132 -11.007 -21.922 1.00 60.81 91 THR A CA 1
ATOM 693 C C . THR A 1 91 ? 9.051 -10.026 -21.488 1.00 60.81 91 THR A C 1
ATOM 695 O O . THR A 1 91 ? 9.292 -8.822 -21.467 1.00 60.81 91 THR A O 1
ATOM 698 N N . TYR A 1 92 ? 7.907 -10.518 -21.004 1.00 57.56 92 TYR A N 1
ATOM 699 C CA . TYR A 1 92 ? 6.904 -9.647 -20.395 1.00 57.56 92 TYR A CA 1
ATOM 700 C C . TYR A 1 92 ? 7.419 -8.983 -19.113 1.00 57.56 92 TYR A C 1
ATOM 702 O O . TYR A 1 92 ? 7.222 -7.791 -18.931 1.00 57.56 92 TYR A O 1
ATOM 710 N N . GLN A 1 93 ? 8.159 -9.674 -18.244 1.00 57.00 93 GLN A N 1
ATOM 711 C CA . GLN A 1 93 ? 8.739 -9.032 -17.054 1.00 57.00 93 GLN A CA 1
ATOM 712 C C . GLN A 1 93 ? 9.810 -7.979 -17.368 1.00 57.00 93 GLN A C 1
ATOM 714 O O . GLN A 1 93 ? 10.005 -7.070 -16.565 1.00 57.00 93 GLN A O 1
ATOM 719 N N . GLN A 1 94 ? 10.490 -8.075 -18.512 1.00 55.41 94 GLN A N 1
ATOM 720 C CA . GLN A 1 94 ? 11.443 -7.068 -18.985 1.00 55.41 94 GLN A CA 1
ATOM 721 C C . GLN A 1 94 ? 10.750 -5.899 -19.702 1.00 55.41 94 GLN A C 1
ATOM 723 O O . GLN A 1 94 ? 11.168 -4.759 -19.532 1.00 55.41 94 GLN A O 1
ATOM 728 N N . ILE A 1 95 ? 9.677 -6.161 -20.456 1.00 50.41 95 ILE A N 1
ATOM 729 C CA . ILE A 1 95 ? 8.940 -5.151 -21.237 1.00 50.41 95 ILE A CA 1
ATOM 730 C C . ILE A 1 95 ? 7.865 -4.447 -20.390 1.00 50.41 95 ILE A C 1
ATOM 732 O O . ILE A 1 95 ? 7.778 -3.223 -20.385 1.00 50.41 95 ILE A O 1
ATOM 736 N N . ALA A 1 96 ? 7.063 -5.201 -19.635 1.00 47.47 96 ALA A N 1
ATOM 737 C CA . ALA A 1 96 ? 6.107 -4.696 -18.643 1.00 47.47 96 ALA A CA 1
ATOM 738 C C . ALA A 1 96 ? 6.782 -4.335 -17.309 1.00 47.47 96 ALA A C 1
ATOM 740 O O . ALA A 1 96 ? 6.181 -3.687 -16.447 1.00 47.47 96 ALA A O 1
ATOM 741 N N . GLY A 1 97 ? 8.056 -4.705 -17.140 1.00 52.66 97 GLY A N 1
ATOM 742 C CA . GLY A 1 97 ? 8.965 -4.182 -16.124 1.00 52.66 97 GLY A CA 1
ATOM 743 C C . GLY A 1 97 ? 9.374 -2.748 -16.419 1.00 52.66 97 GLY A C 1
ATOM 744 O O . GLY A 1 97 ? 10.557 -2.455 -16.532 1.00 52.66 97 GLY A O 1
ATOM 745 N N . PHE A 1 98 ? 8.387 -1.859 -16.523 1.00 63.91 98 PHE A N 1
ATOM 746 C CA . PHE A 1 98 ? 8.552 -0.418 -16.390 1.00 63.91 98 PHE A CA 1
ATOM 747 C C . PHE A 1 98 ? 9.685 -0.089 -15.409 1.00 63.91 98 PHE A C 1
ATOM 749 O O . PHE A 1 98 ? 9.729 -0.647 -14.309 1.00 63.91 98 PHE A O 1
ATOM 756 N N . ALA A 1 99 ? 10.564 0.825 -15.811 1.00 81.12 99 ALA A N 1
ATOM 757 C CA . ALA A 1 99 ? 11.789 1.177 -15.104 1.00 81.12 99 ALA A CA 1
ATOM 758 C C . ALA A 1 99 ? 11.562 1.328 -13.579 1.00 81.12 99 ALA A C 1
ATOM 760 O O . ALA A 1 99 ? 10.845 2.244 -13.149 1.00 81.12 99 ALA A O 1
ATOM 761 N N . PRO A 1 100 ? 12.118 0.420 -12.745 1.00 86.38 100 PRO A N 1
ATOM 762 C CA . PRO A 1 100 ? 11.935 0.456 -11.297 1.00 86.38 100 PRO A CA 1
ATOM 763 C C . PRO A 1 100 ? 12.424 1.762 -10.668 1.00 86.38 100 PRO A C 1
ATOM 765 O O . PRO A 1 100 ? 11.925 2.148 -9.614 1.00 86.38 100 PRO A O 1
ATOM 768 N N . GLU A 1 101 ? 13.339 2.486 -11.319 1.00 88.25 101 GLU A N 1
ATOM 769 C CA . GLU A 1 101 ? 13.753 3.822 -10.888 1.00 88.25 101 GLU A CA 1
ATOM 770 C C . GLU A 1 101 ? 12.608 4.851 -10.824 1.00 88.25 101 GLU A C 1
ATOM 772 O O . GLU A 1 101 ? 12.718 5.855 -10.114 1.00 88.25 101 GLU A O 1
ATOM 777 N N . TYR A 1 102 ? 11.483 4.581 -11.497 1.00 90.25 102 TYR A N 1
ATOM 778 C CA . TYR A 1 102 ? 10.271 5.398 -11.455 1.00 90.25 102 TYR A CA 1
ATOM 779 C C . TYR A 1 102 ? 9.232 4.938 -10.428 1.00 90.25 102 TYR A C 1
ATOM 781 O O . TYR A 1 102 ? 8.130 5.488 -10.389 1.00 90.25 102 TYR A O 1
ATOM 789 N N . MET A 1 103 ? 9.558 3.953 -9.587 1.00 93.44 103 MET A N 1
ATOM 790 C CA . MET A 1 103 ? 8.627 3.412 -8.600 1.00 93.44 103 MET A CA 1
ATOM 791 C C . MET A 1 103 ? 8.958 3.898 -7.186 1.00 93.44 103 MET A C 1
ATOM 793 O O . MET A 1 103 ? 9.979 3.495 -6.628 1.00 93.44 103 MET A O 1
ATOM 797 N N . PRO A 1 104 ? 8.111 4.722 -6.545 1.00 95.31 104 PRO A N 1
ATOM 798 C CA . PRO A 1 104 ? 8.357 5.245 -5.204 1.00 95.31 104 PRO A CA 1
ATOM 799 C C . PRO A 1 104 ? 7.985 4.228 -4.111 1.00 95.31 104 PRO A C 1
ATOM 801 O O . PRO A 1 104 ? 7.257 4.538 -3.176 1.00 95.31 104 PRO A O 1
ATOM 804 N N . ASN A 1 105 ? 8.466 2.993 -4.234 1.00 96.06 105 ASN A N 1
ATOM 805 C CA . ASN A 1 105 ? 8.204 1.871 -3.330 1.00 96.06 105 ASN A CA 1
ATOM 806 C C . ASN A 1 105 ? 9.517 1.156 -2.953 1.00 96.06 105 ASN A C 1
ATOM 808 O O . ASN A 1 105 ? 10.607 1.544 -3.383 1.00 96.06 105 ASN A O 1
ATOM 812 N N . ILE A 1 106 ? 9.416 0.078 -2.169 1.00 96.19 106 ILE A N 1
ATOM 813 C CA . ILE A 1 106 ? 10.576 -0.719 -1.736 1.00 96.19 106 ILE A CA 1
ATOM 814 C C . ILE A 1 106 ? 11.371 -1.252 -2.938 1.00 96.19 106 ILE A C 1
ATOM 816 O O . ILE A 1 106 ? 12.603 -1.247 -2.916 1.00 96.19 106 ILE A O 1
ATOM 820 N N . ARG A 1 107 ? 10.681 -1.675 -4.006 1.00 93.56 107 ARG A N 1
ATOM 821 C CA . ARG A 1 107 ? 11.306 -2.193 -5.231 1.00 93.56 107 ARG A CA 1
ATOM 822 C C . ARG A 1 107 ? 12.177 -1.148 -5.912 1.00 93.56 107 ARG A C 1
ATOM 824 O O . ARG A 1 107 ? 13.341 -1.432 -6.187 1.00 93.56 107 ARG A O 1
ATOM 831 N N . GLY A 1 108 ? 11.634 0.037 -6.170 1.00 93.38 108 GLY A N 1
ATOM 832 C CA . GLY A 1 108 ? 12.386 1.100 -6.821 1.00 93.38 108 GLY A CA 1
ATOM 833 C C . GLY A 1 108 ? 13.540 1.593 -5.960 1.00 93.38 108 GLY A C 1
ATOM 834 O O . GLY A 1 108 ? 14.634 1.814 -6.474 1.00 93.38 108 GLY A O 1
ATOM 835 N N . LEU A 1 109 ? 13.342 1.696 -4.641 1.00 95.00 109 LEU A N 1
ATOM 836 C CA . LEU A 1 109 ? 14.396 2.137 -3.729 1.00 95.00 109 LEU A CA 1
ATOM 837 C C . LEU A 1 109 ? 15.581 1.158 -3.704 1.00 95.00 109 LEU A C 1
ATOM 839 O O . LEU A 1 109 ? 16.730 1.587 -3.791 1.00 95.00 109 LEU A O 1
ATOM 843 N N . LEU A 1 110 ? 15.316 -0.151 -3.634 1.00 94.44 110 LEU A N 1
ATOM 844 C CA . LEU A 1 110 ? 16.358 -1.185 -3.686 1.00 94.44 110 LEU A CA 1
ATOM 845 C C . LEU A 1 110 ? 17.057 -1.236 -5.048 1.00 94.44 110 LEU A C 1
ATOM 847 O O . LEU A 1 110 ? 18.282 -1.377 -5.111 1.00 94.44 110 LEU A O 1
ATOM 851 N N . TYR A 1 111 ? 16.301 -1.092 -6.137 1.00 92.44 111 TYR A N 1
ATOM 852 C CA . TYR A 1 111 ? 16.866 -1.011 -7.481 1.00 92.44 111 TYR A CA 1
ATOM 853 C C . TYR A 1 111 ? 17.811 0.191 -7.625 1.00 92.44 111 TYR A C 1
ATOM 855 O O . TYR A 1 111 ? 18.948 0.026 -8.070 1.00 92.44 111 TYR A O 1
ATOM 863 N N . LEU A 1 112 ? 17.388 1.375 -7.168 1.00 92.88 112 LEU A N 1
ATOM 864 C CA . LEU A 1 112 ? 18.203 2.589 -7.185 1.00 92.88 112 LEU A CA 1
ATOM 865 C C . LEU A 1 112 ? 19.456 2.456 -6.304 1.00 92.88 112 LEU A C 1
ATOM 867 O O . LEU A 1 112 ? 20.555 2.785 -6.747 1.00 92.88 112 LEU A O 1
ATOM 871 N N . ALA A 1 113 ? 19.315 1.921 -5.087 1.00 92.88 113 ALA A N 1
ATOM 872 C CA . ALA A 1 113 ? 20.428 1.734 -4.153 1.00 92.88 113 ALA A CA 1
ATOM 873 C C . ALA A 1 113 ? 21.508 0.787 -4.706 1.00 92.88 113 ALA A C 1
ATOM 875 O O . ALA A 1 113 ? 22.699 0.975 -4.466 1.00 92.88 113 ALA A O 1
ATOM 876 N N . THR A 1 114 ? 21.095 -0.217 -5.478 1.00 91.94 114 THR A N 1
ATOM 877 C CA . THR A 1 114 ? 21.988 -1.226 -6.069 1.00 91.94 114 THR A CA 1
ATOM 878 C C . THR A 1 114 ? 22.400 -0.893 -7.502 1.00 91.94 114 THR A C 1
ATOM 880 O O . THR A 1 114 ? 23.202 -1.620 -8.091 1.00 91.94 114 THR A O 1
ATOM 883 N N . LYS A 1 115 ? 21.878 0.207 -8.067 1.00 87.44 115 LYS A N 1
ATOM 884 C CA . LYS A 1 115 ? 22.079 0.635 -9.460 1.00 87.44 115 LYS A CA 1
ATOM 885 C C . LYS A 1 115 ? 21.773 -0.476 -10.473 1.00 87.44 115 LYS A C 1
ATOM 887 O O . LYS A 1 115 ? 22.501 -0.635 -11.448 1.00 87.44 115 LYS A O 1
ATOM 892 N N . GLY A 1 116 ? 20.767 -1.305 -10.185 1.00 81.88 116 GLY A N 1
ATOM 893 C CA . GLY A 1 116 ? 20.388 -2.445 -11.026 1.00 81.88 116 GLY A CA 1
ATOM 894 C C . GLY A 1 116 ? 21.434 -3.565 -11.135 1.00 81.88 116 GLY A C 1
ATOM 895 O O . GLY A 1 116 ? 21.308 -4.423 -12.001 1.00 81.88 116 GLY A O 1
ATOM 896 N N . ARG A 1 117 ? 22.468 -3.588 -10.280 1.00 87.88 117 ARG A N 1
ATOM 897 C CA . ARG A 1 117 ? 23.564 -4.577 -10.359 1.00 87.88 117 ARG A CA 1
ATOM 898 C C . ARG A 1 117 ? 23.232 -5.931 -9.735 1.00 87.88 117 ARG A C 1
ATOM 900 O O . ARG A 1 117 ? 23.974 -6.889 -9.932 1.00 87.88 117 ARG A O 1
ATOM 907 N N . LEU A 1 118 ? 22.166 -6.013 -8.938 1.00 87.81 118 LEU A N 1
ATOM 908 C CA . LEU A 1 118 ? 21.764 -7.268 -8.310 1.00 87.81 118 LEU A CA 1
ATOM 909 C C . LEU A 1 118 ? 21.061 -8.194 -9.312 1.00 87.81 118 LEU A C 1
ATOM 911 O O . LEU A 1 118 ? 20.204 -7.732 -10.067 1.00 87.81 118 LEU A O 1
ATOM 915 N N . PRO A 1 119 ? 21.323 -9.514 -9.255 1.00 87.25 119 PRO A N 1
ATOM 916 C CA . PRO A 1 119 ? 20.510 -10.500 -9.952 1.00 87.25 119 PRO A CA 1
ATOM 917 C C . PRO A 1 119 ? 19.026 -10.355 -9.595 1.00 87.25 119 PRO A C 1
ATOM 919 O O . PRO A 1 119 ? 18.678 -10.169 -8.426 1.00 87.25 119 PRO A O 1
ATOM 922 N N . VAL A 1 120 ? 18.146 -10.516 -10.589 1.00 83.12 120 VAL A N 1
ATOM 923 C CA . VAL A 1 120 ? 16.685 -10.347 -10.441 1.00 83.12 120 VAL A CA 1
ATOM 924 C C . VAL A 1 120 ? 16.117 -11.192 -9.296 1.00 83.12 120 VAL A C 1
ATOM 926 O O . VAL A 1 120 ? 15.288 -10.705 -8.532 1.00 83.12 120 VAL A O 1
ATOM 929 N N . ALA A 1 121 ? 16.604 -12.425 -9.123 1.00 85.94 121 ALA A N 1
ATOM 930 C CA . ALA A 1 121 ? 16.172 -13.312 -8.042 1.00 85.94 121 ALA A CA 1
ATOM 931 C C . ALA A 1 121 ? 16.523 -12.766 -6.645 1.00 85.94 121 ALA A C 1
ATOM 933 O O . ALA A 1 121 ? 15.691 -12.803 -5.741 1.00 85.94 121 ALA A O 1
ATOM 934 N N . ILE A 1 122 ? 17.729 -12.209 -6.476 1.00 90.00 122 ILE A N 1
ATOM 935 C CA . ILE A 1 122 ? 18.181 -11.636 -5.199 1.00 90.00 122 ILE A CA 1
ATOM 936 C C . ILE A 1 122 ? 17.401 -10.356 -4.899 1.00 90.00 122 ILE A C 1
ATOM 938 O O . ILE A 1 122 ? 16.892 -10.191 -3.791 1.00 90.00 122 ILE A O 1
ATOM 942 N N . LEU A 1 123 ? 17.251 -9.473 -5.893 1.00 89.38 123 LEU A N 1
ATOM 943 C CA . LEU A 1 123 ? 16.451 -8.257 -5.752 1.00 89.38 123 LEU A CA 1
ATOM 944 C C . LEU A 1 123 ? 14.998 -8.595 -5.389 1.00 89.38 123 LEU A C 1
ATOM 946 O O . LEU A 1 123 ? 14.455 -8.012 -4.457 1.00 89.38 123 LEU A O 1
ATOM 950 N N . GLY A 1 124 ? 14.390 -9.566 -6.077 1.00 89.25 124 GLY A N 1
ATOM 951 C CA . GLY A 1 124 ? 13.036 -10.042 -5.790 1.00 89.25 124 GLY A CA 1
ATOM 952 C C . GLY A 1 124 ? 12.890 -10.590 -4.369 1.00 89.25 124 GLY A C 1
ATOM 953 O O . GLY A 1 124 ? 11.940 -10.230 -3.675 1.00 89.25 124 GLY A O 1
ATOM 954 N N . GLY A 1 125 ? 13.862 -11.381 -3.903 1.00 92.25 125 GLY A N 1
ATOM 955 C CA . GLY A 1 125 ? 13.908 -11.879 -2.527 1.00 92.25 125 GLY A CA 1
ATOM 956 C C . GLY A 1 125 ? 13.973 -10.754 -1.492 1.00 92.25 125 GLY A C 1
ATOM 957 O O . GLY A 1 125 ? 13.185 -10.741 -0.547 1.00 92.25 125 GLY A O 1
ATOM 958 N N . LEU A 1 126 ? 14.845 -9.760 -1.696 1.00 94.38 126 LEU A N 1
ATOM 959 C CA . LEU A 1 126 ? 14.934 -8.592 -0.814 1.00 94.38 126 LEU A CA 1
ATOM 960 C C . LEU A 1 126 ? 13.631 -7.787 -0.808 1.00 94.38 126 LEU A C 1
ATOM 962 O O . LEU A 1 126 ? 13.123 -7.456 0.262 1.00 94.38 126 LEU A O 1
ATOM 966 N N . VAL A 1 127 ? 13.055 -7.513 -1.983 1.00 93.81 127 VAL A N 1
ATOM 967 C CA . VAL A 1 127 ? 11.769 -6.809 -2.106 1.00 93.81 127 VAL A CA 1
ATOM 968 C C . VAL A 1 127 ? 10.677 -7.541 -1.335 1.00 93.81 127 VAL A C 1
ATOM 970 O O . VAL A 1 127 ? 9.946 -6.899 -0.580 1.00 93.81 127 VAL A O 1
ATOM 973 N N . ALA A 1 128 ? 10.586 -8.865 -1.474 1.00 93.88 128 ALA A N 1
ATOM 974 C CA . ALA A 1 128 ? 9.617 -9.673 -0.746 1.00 93.88 128 ALA A CA 1
ATOM 975 C C . ALA A 1 128 ? 9.832 -9.579 0.772 1.00 93.88 128 ALA A C 1
ATOM 977 O O . ALA A 1 128 ? 8.883 -9.289 1.497 1.00 93.88 128 ALA A O 1
ATOM 978 N N . ILE A 1 129 ? 11.070 -9.737 1.253 1.00 96.81 129 ILE A N 1
ATOM 979 C CA . ILE A 1 129 ? 11.405 -9.651 2.683 1.00 96.81 129 ILE A CA 1
ATOM 980 C C . ILE A 1 129 ? 11.019 -8.282 3.253 1.00 96.81 129 ILE A C 1
ATOM 982 O O . ILE A 1 129 ? 10.268 -8.212 4.224 1.00 96.81 129 ILE A O 1
ATOM 986 N N . PHE A 1 130 ? 11.479 -7.184 2.649 1.00 96.94 130 PHE A N 1
ATOM 987 C CA . PHE A 1 130 ? 11.195 -5.839 3.157 1.00 96.94 130 PHE A CA 1
ATOM 988 C C . PHE A 1 130 ? 9.705 -5.484 3.069 1.00 96.94 130 PHE A C 1
ATOM 990 O O . PHE A 1 130 ? 9.175 -4.848 3.983 1.00 96.94 130 PHE A O 1
ATOM 997 N N . SER A 1 131 ? 9.011 -5.936 2.022 1.00 97.12 131 SER A N 1
ATOM 998 C CA . SER A 1 131 ? 7.560 -5.764 1.893 1.00 97.12 131 SER A CA 1
ATOM 999 C C . SER A 1 131 ? 6.817 -6.521 2.992 1.00 97.12 131 SER A C 1
ATOM 1001 O O . SER A 1 131 ? 5.982 -5.939 3.680 1.00 97.12 131 SER A O 1
ATOM 1003 N N . LEU A 1 132 ? 7.168 -7.788 3.235 1.00 97.38 132 LEU A N 1
ATOM 1004 C CA . LEU A 1 132 ? 6.586 -8.589 4.313 1.00 97.38 132 LEU A CA 1
ATOM 1005 C C . LEU A 1 132 ? 6.860 -7.976 5.688 1.00 97.38 132 LEU A C 1
ATOM 1007 O O . LEU A 1 132 ? 5.955 -7.939 6.518 1.00 97.38 132 LEU A O 1
ATOM 1011 N N . VAL A 1 133 ? 8.058 -7.434 5.923 1.00 97.81 133 VAL A N 1
ATOM 1012 C CA . VAL A 1 133 ? 8.380 -6.707 7.160 1.00 97.81 133 VAL A CA 1
ATOM 1013 C C . VAL A 1 133 ? 7.493 -5.470 7.316 1.00 97.81 133 VAL A C 1
ATOM 1015 O O . VAL A 1 133 ? 6.937 -5.266 8.394 1.00 97.81 133 VAL A O 1
ATOM 1018 N N . ALA A 1 134 ? 7.305 -4.662 6.268 1.00 97.75 134 ALA A N 1
ATOM 1019 C CA . ALA A 1 134 ? 6.437 -3.483 6.324 1.00 97.75 134 ALA A CA 1
ATOM 1020 C C . ALA A 1 134 ? 4.975 -3.856 6.637 1.00 97.75 134 ALA A C 1
ATOM 1022 O O . ALA A 1 134 ? 4.362 -3.266 7.531 1.00 97.75 134 ALA A O 1
ATOM 1023 N N . LEU A 1 135 ? 4.434 -4.878 5.962 1.00 98.12 135 LEU A N 1
ATOM 1024 C CA . LEU A 1 135 ? 3.073 -5.377 6.192 1.00 98.12 135 LEU A CA 1
ATOM 1025 C C . LEU A 1 135 ? 2.922 -5.995 7.590 1.00 98.12 135 LEU A C 1
ATOM 1027 O O . LEU A 1 135 ? 1.946 -5.720 8.290 1.00 98.12 135 LEU A O 1
ATOM 1031 N N . TRP A 1 136 ? 3.909 -6.771 8.044 1.00 98.06 136 TRP A N 1
ATOM 1032 C CA . TRP A 1 136 ? 3.923 -7.337 9.391 1.00 98.06 136 TRP A CA 1
ATOM 1033 C C . TRP A 1 136 ? 3.993 -6.250 10.461 1.00 98.06 136 TRP A C 1
ATOM 1035 O O . TRP A 1 136 ? 3.278 -6.331 11.455 1.00 98.06 136 TRP A O 1
ATOM 1045 N N . LEU A 1 137 ? 4.796 -5.200 10.267 1.00 97.88 137 LEU A N 1
ATOM 1046 C CA . LEU A 1 137 ? 4.847 -4.060 11.182 1.00 97.88 137 LEU A CA 1
ATOM 1047 C C . LEU A 1 137 ? 3.510 -3.314 11.230 1.00 97.88 137 LEU A C 1
ATOM 1049 O O . LEU A 1 137 ? 3.088 -2.913 12.316 1.00 97.88 137 LEU A O 1
ATOM 1053 N N . ALA A 1 138 ? 2.825 -3.149 10.096 1.00 97.62 138 ALA A N 1
ATOM 1054 C CA . ALA A 1 138 ? 1.484 -2.571 10.068 1.00 97.62 138 ALA A CA 1
ATOM 1055 C C . ALA A 1 138 ? 0.489 -3.433 10.863 1.00 97.62 138 ALA A C 1
ATOM 1057 O O . ALA A 1 138 ? -0.203 -2.920 11.741 1.00 97.62 138 ALA A O 1
ATOM 1058 N N . ALA A 1 139 ? 0.488 -4.752 10.644 1.00 97.25 139 ALA A N 1
ATOM 1059 C CA . ALA A 1 139 ? -0.357 -5.691 11.380 1.00 97.25 139 ALA A CA 1
ATOM 1060 C C . ALA A 1 139 ? -0.015 -5.744 12.883 1.00 97.25 139 ALA A C 1
ATOM 1062 O O . ALA A 1 139 ? -0.897 -5.719 13.741 1.00 97.25 139 ALA A O 1
ATOM 1063 N N . LYS A 1 140 ? 1.270 -5.769 13.242 1.00 96.44 140 LYS A N 1
ATOM 1064 C CA . LYS A 1 140 ? 1.724 -5.790 14.637 1.00 96.44 140 LYS A CA 1
ATOM 1065 C C . LYS A 1 140 ? 1.284 -4.540 15.394 1.00 96.44 140 LYS A C 1
ATOM 1067 O O . LYS A 1 140 ? 0.886 -4.639 16.549 1.00 96.44 140 LYS A O 1
ATOM 1072 N N . ASN A 1 141 ? 1.358 -3.374 14.754 1.00 95.12 141 ASN A N 1
ATOM 1073 C CA . ASN A 1 141 ? 0.952 -2.107 15.360 1.00 95.12 141 ASN A CA 1
ATOM 1074 C C . ASN A 1 141 ? -0.554 -1.827 15.235 1.00 95.12 141 ASN A C 1
ATOM 1076 O O . ASN A 1 141 ? -1.003 -0.803 15.739 1.00 95.12 141 ASN A O 1
ATOM 1080 N N . TRP A 1 142 ? -1.335 -2.692 14.584 1.00 96.19 142 TRP A N 1
ATOM 1081 C CA . TRP A 1 142 ? -2.777 -2.500 14.447 1.00 96.19 142 TRP A CA 1
ATOM 1082 C C . TRP A 1 142 ? -3.474 -2.545 15.809 1.00 96.19 142 TRP A C 1
ATOM 1084 O O . TRP A 1 142 ? -3.353 -3.521 16.559 1.00 96.19 142 TRP A O 1
ATOM 1094 N N . GLN A 1 143 ? -4.270 -1.517 16.089 1.00 94.38 143 GLN A N 1
ATOM 1095 C CA . GLN A 1 143 ? -5.099 -1.406 17.283 1.00 94.38 143 GLN A CA 1
ATOM 1096 C C . GLN A 1 143 ? -6.514 -0.989 16.884 1.00 94.38 143 GLN A C 1
ATOM 1098 O O . GLN A 1 143 ? -6.708 0.102 16.351 1.00 94.38 143 GLN A O 1
ATOM 1103 N N . ASP A 1 144 ? -7.514 -1.821 17.191 1.00 92.44 144 ASP A N 1
ATOM 1104 C CA . ASP A 1 144 ? -8.913 -1.545 16.827 1.00 92.44 144 ASP A CA 1
ATOM 1105 C C . ASP A 1 144 ? -9.441 -0.253 17.477 1.00 92.44 144 ASP A C 1
ATOM 1107 O O . ASP A 1 144 ? -10.172 0.506 16.845 1.00 92.44 144 ASP A O 1
ATOM 1111 N N . ARG A 1 145 ? -8.975 0.079 18.690 1.00 90.50 145 ARG A N 1
ATOM 1112 C CA . ARG A 1 145 ? -9.271 1.361 19.361 1.00 90.50 145 ARG A CA 1
ATOM 1113 C C . ARG A 1 145 ? -8.777 2.581 18.572 1.00 90.50 145 ARG A C 1
ATOM 1115 O O . ARG A 1 145 ? -9.372 3.652 18.642 1.00 90.50 145 ARG A O 1
ATOM 1122 N N . HIS A 1 146 ? -7.689 2.426 17.823 1.00 92.62 146 HIS A N 1
ATOM 1123 C CA . HIS A 1 146 ? -7.126 3.447 16.940 1.00 92.62 146 HIS A CA 1
ATOM 1124 C C . HIS A 1 146 ? -7.265 3.009 15.481 1.00 92.62 146 HIS A C 1
ATOM 1126 O O . HIS A 1 146 ? -6.303 3.058 14.707 1.00 92.62 146 HIS A O 1
ATOM 1132 N N . PHE A 1 147 ? -8.473 2.568 15.114 1.00 95.25 147 PHE A N 1
ATOM 1133 C CA . PHE A 1 147 ? -8.799 2.065 13.783 1.00 95.25 147 PHE A CA 1
ATOM 1134 C C . PHE A 1 147 ? -8.355 3.021 12.669 1.00 95.25 147 PHE A C 1
ATOM 1136 O O . PHE A 1 147 ? -7.663 2.590 11.753 1.00 95.25 147 PHE A O 1
ATOM 1143 N N . SER A 1 148 ? -8.671 4.319 12.780 1.00 96.38 148 SER A N 1
ATOM 1144 C CA . SER A 1 148 ? -8.295 5.350 11.801 1.00 96.38 148 SER A CA 1
ATOM 1145 C C . SER A 1 148 ? -6.797 5.322 11.470 1.00 96.38 148 SER A C 1
ATOM 1147 O O . SER A 1 148 ? -6.403 5.210 10.312 1.00 96.38 148 SER A O 1
ATOM 1149 N N . LEU A 1 149 ? -5.951 5.363 12.503 1.00 95.94 149 LEU A N 1
ATOM 1150 C CA . LEU A 1 149 ? -4.497 5.366 12.348 1.00 95.94 149 LEU A CA 1
ATOM 1151 C C . LEU A 1 149 ? -3.970 4.008 11.869 1.00 95.94 149 LEU A C 1
ATOM 1153 O O . LEU A 1 149 ? -3.050 3.966 11.054 1.00 95.94 149 LEU A O 1
ATOM 1157 N N . SER A 1 150 ? -4.558 2.907 12.343 1.00 97.06 150 SER A N 1
ATOM 1158 C CA . SER A 1 150 ? -4.181 1.546 11.937 1.00 97.06 150 SER A CA 1
ATOM 1159 C C . SER A 1 150 ? -4.489 1.293 10.460 1.00 97.06 150 SER A C 1
ATOM 1161 O O . SER A 1 150 ? -3.666 0.724 9.740 1.00 97.06 150 SER A O 1
ATOM 1163 N N . PHE A 1 151 ? -5.631 1.790 9.980 1.00 97.94 151 PHE A N 1
ATOM 1164 C CA . PHE A 1 151 ? -6.000 1.782 8.570 1.00 97.94 151 PHE A CA 1
ATOM 1165 C C . PHE A 1 151 ? -5.007 2.604 7.740 1.00 97.94 151 PHE A C 1
ATOM 1167 O O . PHE A 1 151 ? -4.469 2.094 6.757 1.00 97.94 151 PHE A O 1
ATOM 1174 N N . SER A 1 152 ? -4.684 3.833 8.169 1.00 98.06 152 SER A N 1
ATOM 1175 C CA . SER A 1 152 ? -3.698 4.673 7.476 1.00 98.06 152 SER A CA 1
ATOM 1176 C C . SER A 1 152 ? -2.317 4.023 7.398 1.00 98.06 152 SER A C 1
ATOM 1178 O O . SER A 1 152 ? -1.721 3.978 6.324 1.00 98.06 152 SER A O 1
ATOM 1180 N N . ALA A 1 153 ? -1.821 3.467 8.509 1.00 97.94 153 ALA A N 1
ATOM 1181 C CA . ALA A 1 153 ? -0.548 2.748 8.547 1.00 97.94 153 ALA A CA 1
ATOM 1182 C C . ALA A 1 153 ? -0.546 1.533 7.605 1.00 97.94 153 ALA A C 1
ATOM 1184 O O . ALA A 1 153 ? 0.443 1.285 6.917 1.00 97.94 153 ALA A O 1
ATOM 1185 N N . SER A 1 154 ? -1.667 0.814 7.525 1.00 98.06 154 SER A N 1
ATOM 1186 C CA . SER A 1 154 ? -1.828 -0.332 6.624 1.00 98.06 154 SER A CA 1
ATOM 1187 C C . SER A 1 154 ? -1.822 0.079 5.156 1.00 98.06 154 SER A C 1
ATOM 1189 O O . SER A 1 154 ? -1.235 -0.615 4.327 1.00 98.06 154 SER A O 1
ATOM 1191 N N . LEU A 1 155 ? -2.414 1.229 4.827 1.00 97.81 155 LEU A N 1
ATOM 1192 C CA . LEU A 1 155 ? -2.409 1.748 3.464 1.00 97.81 155 LEU A CA 1
ATOM 1193 C C . LEU A 1 155 ? -1.026 2.284 3.058 1.00 97.81 155 LEU A C 1
ATOM 1195 O O . LEU A 1 155 ? -0.580 2.013 1.946 1.00 97.81 155 LEU A O 1
ATOM 1199 N N . PHE A 1 156 ? -0.290 2.944 3.963 1.00 98.31 156 PHE A N 1
ATOM 1200 C CA . PHE A 1 156 ? 1.114 3.297 3.709 1.00 98.31 156 PHE A CA 1
ATOM 1201 C C . PHE A 1 156 ? 1.979 2.050 3.473 1.00 98.31 156 PHE A C 1
ATOM 1203 O O . PHE A 1 156 ? 2.734 2.006 2.504 1.00 98.31 156 PHE A O 1
ATOM 1210 N N . ALA A 1 157 ? 1.838 1.012 4.306 1.00 98.12 157 ALA A N 1
ATOM 1211 C CA . ALA A 1 157 ? 2.560 -0.248 4.128 1.00 98.12 157 ALA A CA 1
ATOM 1212 C C . ALA A 1 157 ? 2.191 -0.956 2.814 1.00 98.12 157 ALA A C 1
ATOM 1214 O O . ALA A 1 157 ? 3.065 -1.480 2.131 1.00 98.12 157 ALA A O 1
ATOM 1215 N N . THR A 1 158 ? 0.914 -0.916 2.430 1.00 97.75 158 THR A N 1
ATOM 1216 C CA . THR A 1 158 ? 0.422 -1.443 1.149 1.00 97.75 158 THR A CA 1
ATOM 1217 C C . THR A 1 158 ? 1.093 -0.754 -0.035 1.00 97.75 158 THR A C 1
ATOM 1219 O O . THR A 1 158 ? 1.547 -1.423 -0.958 1.00 97.75 158 THR A O 1
ATOM 1222 N N . LEU A 1 159 ? 1.204 0.576 -0.001 1.00 97.19 159 LEU A N 1
ATOM 1223 C CA . LEU A 1 159 ? 1.870 1.342 -1.053 1.00 97.19 159 LEU A CA 1
ATOM 1224 C C . LEU A 1 159 ? 3.367 1.016 -1.124 1.00 97.19 159 LEU A C 1
ATOM 1226 O O . LEU A 1 159 ? 3.875 0.741 -2.209 1.00 97.19 159 LEU A O 1
ATOM 1230 N N . LEU A 1 160 ? 4.053 0.942 0.022 1.00 97.44 160 LEU A N 1
ATOM 1231 C CA . LEU A 1 160 ? 5.465 0.543 0.090 1.00 97.44 160 LEU A CA 1
ATOM 1232 C C . LEU A 1 160 ? 5.714 -0.867 -0.475 1.00 97.44 160 LEU A C 1
ATOM 1234 O O . LEU A 1 160 ? 6.733 -1.079 -1.133 1.00 97.44 160 LEU A O 1
ATOM 1238 N N . ALA A 1 161 ? 4.793 -1.802 -0.225 1.00 96.56 161 ALA A N 1
ATOM 1239 C CA . ALA A 1 161 ? 4.871 -3.203 -0.644 1.00 96.56 161 ALA A CA 1
ATOM 1240 C C . ALA A 1 161 ? 4.361 -3.470 -2.073 1.00 96.56 161 ALA A C 1
ATOM 1242 O O . ALA A 1 161 ? 4.584 -4.553 -2.614 1.00 96.56 161 ALA A O 1
ATOM 1243 N N . SER A 1 162 ? 3.642 -2.524 -2.681 1.00 92.75 162 SER A N 1
ATOM 1244 C CA . SER A 1 162 ? 3.060 -2.707 -4.014 1.00 92.75 162 SER A CA 1
ATOM 1245 C C . SER A 1 162 ? 4.145 -2.845 -5.087 1.00 92.75 162 SER A C 1
ATOM 1247 O O . SER A 1 162 ? 5.145 -2.133 -5.057 1.00 92.75 162 SER A O 1
ATOM 1249 N N . TYR A 1 163 ? 3.966 -3.765 -6.041 1.00 87.06 163 TYR A N 1
ATOM 1250 C CA . TYR A 1 163 ? 5.017 -4.118 -7.006 1.00 87.06 163 TYR A CA 1
ATOM 1251 C C . TYR A 1 163 ? 5.204 -3.078 -8.129 1.00 87.06 163 TYR A C 1
ATOM 1253 O O . TYR A 1 163 ? 6.340 -2.859 -8.557 1.00 87.06 163 TYR A O 1
ATOM 1261 N N . HIS A 1 164 ? 4.128 -2.406 -8.558 1.00 87.19 164 HIS A N 1
ATOM 1262 C CA . HIS A 1 164 ? 4.136 -1.319 -9.547 1.00 87.19 164 HIS A CA 1
ATOM 1263 C C . HIS A 1 164 ? 3.482 -0.040 -9.006 1.00 87.19 164 HIS A C 1
ATOM 1265 O O . HIS A 1 164 ? 2.370 0.311 -9.398 1.00 87.19 164 HIS A O 1
ATOM 1271 N N . LEU A 1 165 ? 4.151 0.671 -8.100 1.00 91.19 165 LEU A N 1
ATOM 1272 C CA . LEU A 1 165 ? 3.686 1.996 -7.687 1.00 91.19 165 LEU A CA 1
ATOM 1273 C C . LEU A 1 165 ? 4.206 3.055 -8.661 1.00 91.19 165 LEU A C 1
ATOM 1275 O O . LEU A 1 165 ? 5.406 3.084 -8.907 1.00 91.19 165 LEU A O 1
ATOM 1279 N N . TYR A 1 166 ? 3.352 3.955 -9.153 1.00 90.06 166 TYR A N 1
ATOM 1280 C CA . TYR A 1 166 ? 3.781 5.116 -9.949 1.00 90.06 166 TYR A CA 1
ATOM 1281 C C . TYR A 1 166 ? 3.282 6.439 -9.378 1.00 90.06 166 TYR A C 1
ATOM 1283 O O . TYR A 1 166 ? 2.440 6.487 -8.483 1.00 90.06 166 TYR A O 1
ATOM 1291 N N . ASN A 1 167 ? 3.792 7.536 -9.936 1.00 89.88 167 ASN A N 1
ATOM 1292 C CA . ASN A 1 167 ? 3.433 8.904 -9.568 1.00 89.88 167 ASN A CA 1
ATOM 1293 C C . ASN A 1 167 ? 1.915 9.150 -9.521 1.00 89.88 167 ASN A C 1
ATOM 1295 O O . ASN A 1 167 ? 1.431 9.790 -8.593 1.00 89.88 167 ASN A O 1
ATOM 1299 N N . TYR A 1 168 ? 1.156 8.623 -10.483 1.00 88.56 168 TYR A N 1
ATOM 1300 C CA . TYR A 1 168 ? -0.298 8.781 -10.521 1.00 88.56 168 TYR A CA 1
ATOM 1301 C C . TYR A 1 168 ? -1.035 7.928 -9.478 1.00 88.56 168 TYR A C 1
ATOM 1303 O O . TYR A 1 168 ? -2.174 8.239 -9.153 1.00 88.56 168 TYR A O 1
ATOM 1311 N N . ASP A 1 169 ? -0.418 6.875 -8.936 1.00 91.56 169 ASP A N 1
ATOM 1312 C CA . ASP A 1 169 ? -1.001 6.063 -7.860 1.00 91.56 169 ASP A CA 1
ATOM 1313 C C . ASP A 1 169 ? -0.787 6.687 -6.476 1.00 91.56 169 ASP A C 1
ATOM 1315 O O . ASP A 1 169 ? -1.493 6.343 -5.527 1.00 91.56 169 ASP A O 1
ATOM 1319 N N . LEU A 1 170 ? 0.124 7.662 -6.358 1.00 92.62 170 LEU A N 1
ATOM 1320 C CA . LEU A 1 170 ? 0.321 8.427 -5.124 1.00 92.62 170 LEU A CA 1
ATOM 1321 C C . LEU A 1 170 ? -0.915 9.235 -4.718 1.00 92.62 170 LEU A C 1
ATOM 1323 O O . LEU A 1 170 ? -1.012 9.641 -3.564 1.00 92.62 170 LEU A O 1
ATOM 1327 N N . THR A 1 171 ? -1.903 9.405 -5.604 1.00 93.00 171 THR A N 1
ATOM 1328 C CA . THR A 1 171 ? -3.220 9.946 -5.235 1.00 93.00 171 THR A CA 1
ATOM 1329 C C . THR A 1 171 ? -3.875 9.136 -4.118 1.00 93.00 171 THR A C 1
ATOM 1331 O O . THR A 1 171 ? -4.639 9.687 -3.330 1.00 93.00 171 THR A O 1
ATOM 1334 N N . LEU A 1 172 ? -3.550 7.843 -3.992 1.00 94.81 172 LEU A N 1
ATOM 1335 C CA . LEU A 1 172 ? -4.057 6.997 -2.917 1.00 94.81 172 LEU A CA 1
ATOM 1336 C C . LEU A 1 172 ? -3.556 7.438 -1.530 1.00 94.81 172 LEU A C 1
ATOM 1338 O O . LEU A 1 172 ? -4.230 7.169 -0.539 1.00 94.81 172 LEU A O 1
ATOM 1342 N N . LEU A 1 173 ? -2.432 8.168 -1.444 1.00 95.88 173 LEU A N 1
ATOM 1343 C CA . LEU A 1 173 ? -1.913 8.738 -0.192 1.00 95.88 173 LEU A CA 1
ATOM 1344 C C . LEU A 1 173 ? -2.794 9.853 0.375 1.00 95.88 173 LEU A C 1
ATOM 1346 O O . LEU A 1 173 ? -2.712 10.124 1.573 1.00 95.88 173 LEU A O 1
ATOM 1350 N N . LEU A 1 174 ? -3.665 10.461 -0.438 1.00 95.69 174 LEU A N 1
ATOM 1351 C CA . LEU A 1 174 ? -4.587 11.499 0.025 1.00 95.69 174 LEU A CA 1
ATOM 1352 C C . LEU A 1 174 ? -5.464 11.000 1.178 1.00 95.69 174 LEU A C 1
ATOM 1354 O O . LEU A 1 174 ? -5.617 11.702 2.174 1.00 95.69 174 LEU A O 1
ATOM 1358 N N . LEU A 1 175 ? -5.980 9.771 1.086 1.00 97.25 175 LEU A N 1
ATOM 1359 C CA . LEU A 1 175 ? -6.831 9.177 2.117 1.00 97.25 175 LEU A CA 1
ATOM 1360 C C . LEU A 1 175 ? -6.112 8.977 3.468 1.00 97.25 175 LEU A C 1
ATOM 1362 O O . LEU A 1 175 ? -6.572 9.534 4.467 1.00 97.25 175 LEU A O 1
ATOM 1366 N N . PRO A 1 176 ? -5.000 8.218 3.563 1.00 97.31 176 PRO A N 1
ATOM 1367 C CA . PRO A 1 176 ? -4.350 7.959 4.840 1.00 97.31 176 PRO A CA 1
ATOM 1368 C C . PRO A 1 176 ? -3.748 9.230 5.450 1.00 97.31 176 PRO A C 1
ATOM 1370 O O . PRO A 1 176 ? -3.761 9.357 6.676 1.00 97.31 176 PRO A O 1
ATOM 1373 N N . ILE A 1 177 ? -3.292 10.186 4.626 1.00 96.81 177 ILE A N 1
ATOM 1374 C CA . ILE A 1 177 ? -2.835 11.507 5.084 1.00 96.81 177 ILE A CA 1
ATOM 1375 C C . ILE A 1 177 ? -4.004 12.310 5.656 1.00 96.81 177 ILE A C 1
ATOM 1377 O O . ILE A 1 177 ? -3.890 12.810 6.773 1.00 96.81 177 ILE A O 1
ATOM 1381 N N . ALA A 1 178 ? -5.140 12.392 4.953 1.00 96.62 178 ALA A N 1
ATOM 1382 C CA . ALA A 1 178 ? -6.319 13.109 5.440 1.00 96.62 178 ALA A CA 1
ATOM 1383 C C . ALA A 1 178 ? -6.810 12.550 6.784 1.00 96.62 178 ALA A C 1
ATOM 1385 O O . ALA A 1 178 ? -7.109 13.316 7.700 1.00 96.62 178 ALA A O 1
ATOM 1386 N N . ILE A 1 179 ? -6.821 11.223 6.936 1.00 96.62 179 ILE A N 1
ATOM 1387 C CA . ILE A 1 179 ? -7.193 10.560 8.191 1.00 96.62 179 ILE A CA 1
ATOM 1388 C C . ILE A 1 179 ? -6.213 10.916 9.322 1.00 96.62 179 ILE A C 1
ATOM 1390 O O . ILE A 1 179 ? -6.649 11.299 10.408 1.00 96.62 179 ILE A O 1
ATOM 1394 N N . VAL A 1 180 ? -4.898 10.820 9.086 1.00 95.00 180 VAL A N 1
ATOM 1395 C CA . VAL A 1 180 ? -3.875 11.134 10.103 1.00 95.00 180 VAL A CA 1
ATOM 1396 C C . VAL A 1 180 ? -3.936 12.609 10.507 1.00 95.00 180 VAL A C 1
ATOM 1398 O O . VAL A 1 180 ? -3.930 12.918 11.698 1.00 95.00 180 VAL A O 1
ATOM 1401 N N . CYS A 1 181 ? -4.045 13.520 9.539 1.00 93.94 181 CYS A N 1
ATOM 1402 C CA . CYS A 1 181 ? -4.201 14.949 9.799 1.00 93.94 181 CYS A CA 1
ATOM 1403 C C . CYS A 1 181 ? -5.490 15.244 10.579 1.00 93.94 181 CYS A C 1
ATOM 1405 O O . CYS A 1 181 ? -5.454 16.028 11.524 1.00 93.94 181 CYS A O 1
ATOM 1407 N N . GLY A 1 182 ? -6.604 14.584 10.245 1.00 93.44 182 GLY A N 1
ATOM 1408 C CA . GLY A 1 182 ? -7.870 14.709 10.970 1.00 93.44 182 GLY A CA 1
ATOM 1409 C C . GLY A 1 182 ? -7.764 14.272 12.435 1.00 93.44 182 GLY A C 1
ATOM 1410 O O . GLY A 1 182 ? -8.184 15.004 13.328 1.00 93.44 182 GLY A O 1
ATOM 1411 N N . GLU A 1 183 ? -7.131 13.127 12.702 1.00 91.62 183 GLU A N 1
ATOM 1412 C CA . GLU A 1 183 ? -6.869 12.640 14.067 1.00 91.62 183 GLU A CA 1
ATOM 1413 C C . GLU A 1 183 ? -5.971 13.602 14.864 1.00 91.62 183 GLU A C 1
ATOM 1415 O O . GLU A 1 183 ? -6.207 13.861 16.045 1.00 91.62 183 GLU A O 1
ATOM 1420 N N . LEU A 1 184 ? -4.944 14.171 14.228 1.00 90.88 184 LEU A N 1
ATOM 1421 C CA . LEU A 1 184 ? -4.053 15.140 14.871 1.00 90.88 184 LEU A CA 1
ATOM 1422 C C . LEU A 1 184 ? -4.738 16.485 15.129 1.00 90.88 184 LEU A C 1
ATOM 1424 O O . LEU A 1 184 ? -4.500 17.096 16.174 1.00 90.88 184 LEU A O 1
ATOM 1428 N N . ALA A 1 185 ? -5.602 16.929 14.215 1.00 91.12 185 ALA A N 1
ATOM 1429 C CA . ALA A 1 185 ? -6.405 18.135 14.370 1.00 91.12 185 ALA A CA 1
ATOM 1430 C C . ALA A 1 185 ? -7.385 18.003 15.544 1.00 91.12 185 ALA A C 1
ATOM 1432 O O . ALA A 1 185 ? -7.426 18.885 16.401 1.00 91.12 185 ALA A O 1
ATOM 1433 N N . GLN A 1 186 ? -8.086 16.867 15.660 1.00 89.75 186 GLN A N 1
ATOM 1434 C CA . GLN A 1 186 ? -8.977 16.584 16.795 1.00 89.75 186 GLN A CA 1
ATOM 1435 C C . GLN A 1 186 ? -8.241 16.618 18.142 1.00 89.75 186 GLN A C 1
ATOM 1437 O O . GLN A 1 186 ? -8.793 17.058 19.147 1.00 89.75 186 GLN A O 1
ATOM 1442 N N . ARG A 1 187 ? -6.965 16.219 18.162 1.00 86.94 187 ARG A N 1
ATOM 1443 C CA . ARG A 1 187 ? -6.106 16.246 19.357 1.00 86.94 187 ARG A CA 1
ATOM 1444 C C . ARG A 1 187 ? -5.404 17.588 19.590 1.00 86.94 187 ARG A C 1
ATOM 1446 O O . ARG A 1 187 ? -4.582 17.670 20.497 1.00 86.94 187 ARG A O 1
ATOM 1453 N N . ARG A 1 188 ? -5.671 18.612 18.766 1.00 87.00 188 ARG A N 1
ATOM 1454 C CA . ARG A 1 188 ? -4.975 19.917 18.756 1.00 87.00 188 ARG A CA 1
ATOM 1455 C C . ARG A 1 188 ? -3.447 19.808 18.635 1.00 87.00 188 ARG A C 1
ATOM 1457 O O . ARG A 1 188 ? -2.715 20.655 19.132 1.00 87.00 188 ARG A O 1
ATOM 1464 N N . ARG A 1 189 ? -2.954 18.763 17.963 1.00 86.62 189 ARG A N 1
ATOM 1465 C CA . ARG A 1 189 ? -1.518 18.470 17.777 1.00 86.62 189 ARG A CA 1
ATOM 1466 C C . ARG A 1 189 ? -1.055 18.597 16.330 1.00 86.62 189 ARG A C 1
ATOM 1468 O O . ARG A 1 189 ? 0.060 18.195 16.014 1.00 86.62 189 ARG A O 1
ATOM 1475 N N . LEU A 1 190 ? -1.888 19.153 15.450 1.00 84.25 190 LEU A N 1
ATOM 1476 C CA . LEU A 1 190 ? -1.558 19.289 14.031 1.00 84.25 190 LEU A CA 1
ATOM 1477 C C . LEU A 1 190 ? -0.282 20.118 13.804 1.00 84.25 190 LEU A C 1
ATOM 1479 O O . LEU A 1 190 ? 0.526 19.758 12.960 1.00 84.25 190 LEU A O 1
ATOM 1483 N N . LEU A 1 191 ? -0.067 21.170 14.602 1.00 83.56 191 LEU A N 1
ATOM 1484 C CA . LEU A 1 191 ? 1.135 22.015 14.539 1.00 83.56 191 LEU A CA 1
ATOM 1485 C C . LEU A 1 191 ? 2.343 21.423 15.285 1.00 83.56 191 LEU A C 1
ATOM 1487 O O . LEU A 1 191 ? 3.450 21.934 15.167 1.00 83.56 191 LEU A O 1
ATOM 1491 N N . SER A 1 192 ? 2.145 20.344 16.045 1.00 85.00 192 SER A N 1
ATOM 1492 C CA . SER A 1 192 ? 3.186 19.688 16.848 1.00 85.00 192 SER A CA 1
ATOM 1493 C C . SER A 1 192 ? 3.734 18.424 16.181 1.00 85.00 192 SER A C 1
ATOM 1495 O O . SER A 1 192 ? 4.362 17.596 16.844 1.00 85.00 192 SER A O 1
ATOM 1497 N N . ILE A 1 193 ? 3.468 18.226 14.886 1.00 87.56 193 ILE A N 1
ATOM 1498 C CA . ILE A 1 193 ? 4.038 17.100 14.148 1.00 87.56 193 ILE A CA 1
ATOM 1499 C C . ILE A 1 193 ? 5.561 17.263 14.013 1.00 87.56 193 ILE A C 1
ATOM 1501 O O . ILE A 1 193 ? 6.049 18.382 13.850 1.00 87.56 193 ILE A O 1
ATOM 1505 N N . PRO A 1 194 ? 6.339 16.166 14.062 1.00 89.31 194 PRO A N 1
ATOM 1506 C CA . PRO A 1 194 ? 7.786 16.244 13.898 1.00 89.31 194 PRO A CA 1
ATOM 1507 C C . PRO A 1 194 ? 8.159 16.893 12.562 1.00 89.31 194 PRO A C 1
ATOM 1509 O O . PRO A 1 194 ? 7.576 16.538 11.535 1.00 89.31 194 PRO A O 1
ATOM 1512 N N . GLY A 1 195 ? 9.183 17.753 12.547 1.00 90.62 195 GLY A N 1
ATOM 1513 C CA . GLY A 1 195 ? 9.613 18.468 11.335 1.00 90.62 195 GLY A CA 1
ATOM 1514 C C . GLY A 1 195 ? 9.892 17.551 10.137 1.00 90.62 195 GLY A C 1
ATOM 1515 O O . GLY A 1 195 ? 9.563 17.901 9.009 1.00 90.62 195 GLY A O 1
ATOM 1516 N N . ILE A 1 196 ? 10.382 16.328 10.377 1.00 90.50 196 ILE A N 1
ATOM 1517 C CA . ILE A 1 196 ? 10.580 15.316 9.325 1.00 90.50 196 ILE A CA 1
ATOM 1518 C C . ILE A 1 196 ? 9.266 14.861 8.663 1.00 90.50 196 ILE A C 1
ATOM 1520 O O . ILE A 1 196 ? 9.238 14.594 7.467 1.00 90.50 196 ILE A O 1
ATOM 1524 N N . THR A 1 197 ? 8.162 14.804 9.417 1.00 90.44 197 THR A N 1
ATOM 1525 C CA . THR A 1 197 ? 6.832 14.459 8.883 1.00 90.44 197 THR A CA 1
ATOM 1526 C C . THR A 1 197 ? 6.287 15.613 8.051 1.00 90.44 197 THR A C 1
ATOM 1528 O O . THR A 1 197 ? 5.785 15.386 6.954 1.00 90.44 197 THR A O 1
ATOM 1531 N N . THR A 1 198 ? 6.450 16.852 8.523 1.00 90.81 198 THR A N 1
ATOM 1532 C CA . THR A 1 198 ? 6.101 18.055 7.754 1.00 90.81 198 THR A CA 1
ATOM 1533 C C . THR A 1 198 ? 6.892 18.127 6.451 1.00 90.81 198 THR A C 1
ATOM 1535 O O . THR A 1 198 ? 6.305 18.323 5.394 1.00 90.81 198 THR A O 1
ATOM 1538 N N . ALA A 1 199 ? 8.206 17.894 6.502 1.00 92.25 199 ALA A N 1
ATOM 1539 C CA . ALA A 1 199 ? 9.061 17.861 5.320 1.00 92.25 199 ALA A CA 1
ATOM 1540 C C . ALA A 1 199 ? 8.630 16.768 4.327 1.00 92.25 199 ALA A C 1
ATOM 1542 O O . ALA A 1 199 ? 8.572 17.027 3.128 1.00 92.25 199 ALA A O 1
ATOM 1543 N N . ALA A 1 200 ? 8.264 15.574 4.813 1.00 93.31 200 ALA A N 1
ATOM 1544 C CA . ALA A 1 200 ? 7.743 14.499 3.969 1.00 93.31 200 ALA A CA 1
ATOM 1545 C C . ALA A 1 200 ? 6.432 14.889 3.264 1.00 93.31 200 ALA A C 1
ATOM 1547 O O . ALA A 1 200 ? 6.277 14.610 2.077 1.00 93.31 200 ALA A O 1
ATOM 1548 N N . LEU A 1 201 ? 5.513 15.563 3.968 1.00 93.12 201 LEU A N 1
ATOM 1549 C CA . LEU A 1 201 ? 4.278 16.085 3.375 1.00 93.12 201 LEU A CA 1
ATOM 1550 C C . LEU A 1 201 ? 4.579 17.159 2.325 1.00 93.12 201 LEU A C 1
ATOM 1552 O O . LEU A 1 201 ? 4.089 17.061 1.205 1.00 93.12 201 LEU A O 1
ATOM 1556 N N . ILE A 1 202 ? 5.424 18.143 2.647 1.00 92.62 202 ILE A N 1
ATOM 1557 C CA . ILE A 1 202 ? 5.819 19.196 1.700 1.00 92.62 202 ILE A CA 1
ATOM 1558 C C . ILE A 1 202 ? 6.411 18.569 0.436 1.00 92.62 202 ILE A C 1
ATOM 1560 O O . ILE A 1 202 ? 5.990 18.908 -0.668 1.00 92.62 202 ILE A O 1
ATOM 1564 N N . LEU A 1 203 ? 7.332 17.614 0.582 1.00 92.62 203 LEU A N 1
ATOM 1565 C CA . LEU A 1 203 ? 7.973 16.943 -0.545 1.00 92.62 203 LEU A CA 1
ATOM 1566 C C . LEU A 1 203 ? 6.956 16.228 -1.450 1.00 92.62 203 LEU A C 1
ATOM 1568 O O . LEU A 1 203 ? 7.032 16.367 -2.668 1.00 92.62 203 LEU A O 1
ATOM 1572 N N . LEU A 1 204 ? 5.987 15.519 -0.859 1.00 91.88 204 LEU A N 1
ATOM 1573 C CA . LEU A 1 204 ? 4.945 14.779 -1.581 1.00 91.88 204 LEU A CA 1
ATOM 1574 C C . LEU A 1 204 ? 3.944 15.695 -2.311 1.00 91.88 204 LEU A C 1
ATOM 1576 O O . LEU A 1 204 ? 3.381 15.316 -3.333 1.00 91.88 204 LEU A O 1
ATOM 1580 N N . PHE A 1 205 ? 3.696 16.893 -1.780 1.00 90.69 205 PHE A N 1
ATOM 1581 C CA . PHE A 1 205 ? 2.719 17.840 -2.326 1.00 90.69 205 PHE A CA 1
ATOM 1582 C C . PHE A 1 205 ? 3.348 18.973 -3.144 1.00 90.69 205 PHE A C 1
ATOM 1584 O O . PHE A 1 205 ? 2.654 19.923 -3.494 1.00 90.69 205 PHE A O 1
ATOM 1591 N N . THR A 1 206 ? 4.637 18.876 -3.489 1.00 91.94 206 THR A N 1
ATOM 1592 C CA . THR A 1 206 ? 5.344 19.876 -4.303 1.00 91.94 206 THR A CA 1
ATOM 1593 C C . THR A 1 206 ? 5.571 19.349 -5.729 1.00 91.94 206 THR A C 1
ATOM 1595 O O . THR A 1 206 ? 6.543 18.623 -5.967 1.00 91.94 206 THR A O 1
ATOM 1598 N N . PRO A 1 207 ? 4.738 19.722 -6.729 1.00 89.25 207 PRO A N 1
ATOM 1599 C CA . PRO A 1 207 ? 4.848 19.203 -8.098 1.00 89.25 207 PRO A CA 1
ATOM 1600 C C . PRO A 1 207 ? 6.223 19.395 -8.769 1.00 89.25 207 PRO A C 1
ATOM 1602 O O . PRO A 1 207 ? 6.673 18.471 -9.455 1.00 89.25 207 PRO A O 1
ATOM 1605 N N . PRO A 1 208 ? 6.948 20.519 -8.562 1.00 91.62 208 PRO A N 1
ATOM 1606 C CA . PRO A 1 208 ? 8.304 20.676 -9.089 1.00 91.62 208 PRO A CA 1
ATOM 1607 C C . PRO A 1 208 ? 9.274 19.571 -8.653 1.00 91.62 208 PRO A C 1
ATOM 1609 O O . PRO A 1 208 ? 10.103 19.143 -9.453 1.00 91.62 208 PRO A O 1
ATOM 1612 N N . MET A 1 209 ? 9.143 19.059 -7.425 1.00 89.19 209 MET A N 1
ATOM 1613 C CA . MET A 1 209 ? 9.999 17.979 -6.921 1.00 89.19 209 MET A CA 1
ATOM 1614 C C . MET A 1 209 ? 9.715 16.659 -7.636 1.00 89.19 209 MET A C 1
ATOM 1616 O O . MET A 1 209 ? 10.643 15.943 -8.002 1.00 89.19 209 MET A O 1
ATOM 1620 N N . HIS A 1 210 ? 8.442 16.364 -7.917 1.00 91.81 210 HIS A N 1
ATOM 1621 C CA . HIS A 1 210 ? 8.069 15.182 -8.697 1.00 91.81 210 HIS A CA 1
ATOM 1622 C C . HIS A 1 210 ? 8.677 15.243 -10.099 1.00 91.81 210 HIS A C 1
ATOM 1624 O O . HIS A 1 210 ? 9.251 14.261 -10.564 1.00 91.81 210 HIS A O 1
ATOM 1630 N N . ARG A 1 211 ? 8.602 16.412 -10.746 1.00 91.56 211 ARG A N 1
ATOM 1631 C CA . ARG A 1 211 ? 9.198 16.626 -12.067 1.00 91.56 211 ARG A CA 1
ATOM 1632 C C . ARG A 1 211 ? 10.715 16.458 -12.034 1.00 91.56 211 ARG A C 1
ATOM 1634 O O . ARG A 1 211 ? 11.254 15.742 -12.869 1.00 91.56 211 ARG A O 1
ATOM 1641 N N . LEU A 1 212 ? 11.389 17.071 -11.061 1.00 93.50 212 LEU A N 1
ATOM 1642 C CA . LEU A 1 212 ? 12.843 17.004 -10.920 1.00 93.50 212 LEU A CA 1
ATOM 1643 C C . LEU A 1 212 ? 13.335 15.559 -10.757 1.00 93.50 212 LEU A C 1
ATOM 1645 O O . LEU A 1 212 ? 14.258 15.148 -11.456 1.00 93.50 212 LEU A O 1
ATOM 1649 N N . LEU A 1 213 ? 12.704 14.782 -9.873 1.00 93.00 213 LEU A N 1
ATOM 1650 C CA . LEU A 1 213 ? 13.099 13.396 -9.619 1.00 93.00 213 LEU A CA 1
ATOM 1651 C C . LEU A 1 213 ? 12.797 12.464 -10.803 1.00 93.00 213 LEU A C 1
ATOM 1653 O O . LEU A 1 213 ? 13.565 11.534 -11.048 1.00 93.00 213 LEU A O 1
ATOM 1657 N N . LEU A 1 214 ? 11.712 12.716 -11.548 1.00 91.56 214 LEU A N 1
ATOM 1658 C CA . LEU A 1 214 ? 11.412 11.994 -12.790 1.00 91.56 214 LEU A CA 1
ATOM 1659 C C . LEU A 1 214 ? 12.466 12.276 -13.868 1.00 91.56 214 LEU A C 1
ATOM 1661 O O . LEU A 1 214 ? 12.955 11.337 -14.488 1.00 91.56 214 LEU A O 1
ATOM 1665 N N . LEU A 1 215 ? 12.857 13.543 -14.053 1.00 92.25 215 LEU A N 1
ATOM 1666 C CA . LEU A 1 215 ? 13.865 13.937 -15.047 1.00 92.25 215 LEU A CA 1
ATOM 1667 C C . LEU A 1 215 ? 15.237 13.305 -14.784 1.00 92.25 215 LEU A C 1
ATOM 1669 O O . LEU A 1 215 ? 15.942 12.964 -15.726 1.00 92.25 215 LEU A O 1
ATOM 1673 N N . HIS A 1 216 ? 15.600 13.124 -13.514 1.00 91.75 216 HIS A N 1
ATOM 1674 C CA . HIS A 1 216 ? 16.883 12.536 -13.123 1.00 91.75 216 HIS A CA 1
ATOM 1675 C C . HIS A 1 216 ? 16.846 11.006 -12.984 1.00 91.75 216 HIS A C 1
ATOM 1677 O O . HIS A 1 216 ? 17.853 10.421 -12.596 1.00 91.75 216 HIS A O 1
ATOM 1683 N N . GLY A 1 217 ? 15.710 10.345 -13.248 1.00 89.75 217 GLY A N 1
ATOM 1684 C CA . GLY A 1 217 ? 15.603 8.888 -13.100 1.00 89.75 217 GLY A CA 1
ATOM 1685 C C . GLY A 1 217 ? 15.821 8.407 -11.661 1.00 89.75 217 GLY A C 1
ATOM 1686 O O . GLY A 1 217 ? 16.364 7.333 -11.438 1.00 89.75 217 GLY A O 1
ATOM 1687 N N . VAL A 1 218 ? 15.443 9.213 -10.664 1.00 93.75 218 VAL A N 1
ATOM 1688 C CA . VAL A 1 218 ? 15.606 8.897 -9.229 1.00 93.75 218 VAL A CA 1
ATOM 1689 C C . VAL A 1 218 ? 14.289 9.028 -8.464 1.00 93.75 218 VAL A C 1
ATOM 1691 O O . VAL A 1 218 ? 14.262 9.256 -7.254 1.00 93.75 218 VAL A O 1
ATOM 1694 N N . TYR A 1 219 ? 13.164 8.885 -9.162 1.00 94.19 219 TYR A N 1
ATOM 1695 C CA . TYR A 1 219 ? 11.832 9.047 -8.580 1.00 94.19 219 TYR A CA 1
ATOM 1696 C C . TYR A 1 219 ? 11.524 8.031 -7.474 1.00 94.19 219 TYR A C 1
ATOM 1698 O O . TYR A 1 219 ? 10.767 8.338 -6.555 1.00 94.19 219 TYR A O 1
ATOM 1706 N N . ALA A 1 220 ? 12.198 6.882 -7.473 1.00 94.12 220 ALA A N 1
ATOM 1707 C CA . ALA A 1 220 ? 12.181 5.924 -6.375 1.00 94.12 220 ALA A CA 1
ATOM 1708 C C . ALA A 1 220 ? 12.506 6.519 -4.988 1.00 94.12 220 ALA A C 1
ATOM 1710 O O . ALA A 1 220 ? 12.044 5.994 -3.974 1.00 94.12 220 ALA A O 1
ATOM 1711 N N . LEU A 1 221 ? 13.224 7.649 -4.912 1.00 95.44 221 LEU A N 1
ATOM 1712 C CA . LEU A 1 221 ? 13.475 8.362 -3.652 1.00 95.44 221 LEU A CA 1
ATOM 1713 C C . LEU A 1 221 ? 12.192 8.867 -2.973 1.00 95.44 221 LEU A C 1
ATOM 1715 O O . LEU A 1 221 ? 12.178 9.035 -1.755 1.00 95.44 221 LEU A O 1
ATOM 1719 N N . MET A 1 222 ? 11.086 9.018 -3.711 1.00 95.06 222 MET A N 1
ATOM 1720 C CA . MET A 1 222 ? 9.767 9.306 -3.133 1.00 95.06 222 MET A CA 1
ATOM 1721 C C . MET A 1 222 ? 9.222 8.153 -2.265 1.00 95.06 222 MET A C 1
ATOM 1723 O O . MET A 1 222 ? 8.252 8.341 -1.537 1.00 95.06 222 MET A O 1
ATOM 1727 N N . CYS A 1 223 ? 9.882 6.990 -2.230 1.00 96.50 223 CYS A N 1
ATOM 1728 C CA . CYS A 1 223 ? 9.642 5.972 -1.205 1.00 96.50 223 CYS A CA 1
ATOM 1729 C C . CYS A 1 223 ? 9.963 6.482 0.217 1.00 96.50 223 CYS A C 1
ATOM 1731 O O . CYS A 1 223 ? 9.322 6.066 1.183 1.00 96.50 223 CYS A O 1
ATOM 1733 N N . ILE A 1 224 ? 10.942 7.385 0.369 1.00 96.50 224 ILE A N 1
ATOM 1734 C CA . ILE A 1 224 ? 11.392 7.913 1.668 1.00 96.50 224 ILE A CA 1
ATOM 1735 C C . ILE A 1 224 ? 10.280 8.690 2.391 1.00 96.50 224 ILE A C 1
ATOM 1737 O O . ILE A 1 224 ? 9.988 8.339 3.537 1.00 96.50 224 ILE A O 1
ATOM 1741 N N . PRO A 1 225 ? 9.613 9.699 1.791 1.00 96.81 225 PRO A N 1
ATOM 1742 C CA . PRO A 1 225 ? 8.511 10.385 2.462 1.00 96.81 225 PRO A CA 1
ATOM 1743 C C . PRO A 1 225 ? 7.362 9.432 2.824 1.00 96.81 225 PRO A C 1
ATOM 1745 O O . PRO A 1 225 ? 6.803 9.556 3.910 1.00 96.81 225 PRO A O 1
ATOM 1748 N N . ILE A 1 226 ? 7.057 8.426 1.995 1.00 97.06 226 ILE A N 1
ATOM 1749 C CA . ILE A 1 226 ? 6.031 7.414 2.313 1.00 97.06 226 ILE A CA 1
ATOM 1750 C C . ILE A 1 226 ? 6.443 6.584 3.538 1.00 97.06 226 ILE A C 1
ATOM 1752 O O . ILE A 1 226 ? 5.630 6.354 4.435 1.00 97.06 226 ILE A O 1
ATOM 1756 N N . LEU A 1 227 ? 7.715 6.182 3.620 1.00 97.44 227 LEU A N 1
ATOM 1757 C CA . LEU A 1 227 ? 8.262 5.464 4.770 1.00 97.44 227 LEU A CA 1
ATOM 1758 C C . LEU A 1 227 ? 8.217 6.313 6.048 1.00 97.44 227 LEU A C 1
ATOM 1760 O O . LEU A 1 227 ? 7.851 5.807 7.110 1.00 97.44 227 LEU A O 1
ATOM 1764 N N . VAL A 1 228 ? 8.537 7.607 5.955 1.00 97.38 228 VAL A N 1
ATOM 1765 C CA . VAL A 1 228 ? 8.417 8.546 7.080 1.00 97.38 228 VAL A CA 1
ATOM 1766 C C . VAL A 1 228 ? 6.968 8.617 7.564 1.00 97.38 228 VAL A C 1
ATOM 1768 O O . VAL A 1 228 ? 6.730 8.485 8.763 1.00 97.38 228 VAL A O 1
ATOM 1771 N N . LEU A 1 229 ? 5.995 8.754 6.657 1.00 96.75 229 LEU A N 1
ATOM 1772 C CA . LEU A 1 229 ? 4.571 8.781 7.012 1.00 96.75 229 LEU A CA 1
ATOM 1773 C C . LEU A 1 229 ? 4.110 7.469 7.664 1.00 96.75 229 LEU A C 1
ATOM 1775 O O . LEU A 1 229 ? 3.404 7.507 8.675 1.00 96.75 229 LEU A O 1
ATOM 1779 N N . PHE A 1 230 ? 4.560 6.319 7.152 1.00 97.69 230 PHE A N 1
ATOM 1780 C CA . PHE A 1 230 ? 4.298 5.010 7.755 1.00 97.69 230 PHE A CA 1
ATOM 1781 C C . PHE A 1 230 ? 4.817 4.924 9.198 1.00 97.69 230 PHE A C 1
ATOM 1783 O O . PHE A 1 230 ? 4.072 4.564 10.114 1.00 97.69 230 PHE A O 1
ATOM 1790 N N . ILE A 1 231 ? 6.081 5.297 9.419 1.00 96.38 231 ILE A N 1
ATOM 1791 C CA . ILE A 1 231 ? 6.712 5.266 10.745 1.00 96.38 231 ILE A CA 1
ATOM 1792 C C . ILE A 1 231 ? 6.018 6.246 11.696 1.00 96.38 231 ILE A C 1
ATOM 1794 O O . ILE A 1 231 ? 5.749 5.893 12.847 1.00 96.38 231 ILE A O 1
ATOM 1798 N N . SER A 1 232 ? 5.694 7.455 11.235 1.00 94.69 232 SER A N 1
ATOM 1799 C CA . SER A 1 232 ? 4.979 8.452 12.033 1.00 94.69 232 SER A CA 1
ATOM 1800 C C . SER A 1 232 ? 3.593 7.959 12.450 1.00 94.69 232 SER A C 1
ATOM 1802 O O . SER A 1 232 ? 3.251 8.058 13.630 1.00 94.69 232 SER A O 1
ATOM 1804 N N . ALA A 1 233 ? 2.828 7.342 11.543 1.00 94.56 233 ALA A N 1
ATOM 1805 C CA . ALA A 1 233 ? 1.537 6.739 11.875 1.00 94.56 233 ALA A CA 1
ATOM 1806 C C . ALA A 1 233 ? 1.683 5.614 12.918 1.00 94.56 233 ALA A C 1
ATOM 1808 O O . ALA A 1 233 ? 0.972 5.608 13.924 1.00 94.56 233 ALA A O 1
ATOM 1809 N N . ALA A 1 234 ? 2.656 4.713 12.748 1.00 94.00 234 ALA A N 1
ATOM 1810 C CA . ALA A 1 234 ? 2.925 3.642 13.709 1.00 94.00 234 ALA A CA 1
ATOM 1811 C C . ALA A 1 234 ? 3.329 4.174 15.101 1.00 94.00 234 ALA A C 1
ATOM 1813 O O . ALA A 1 234 ? 2.900 3.636 16.125 1.00 94.00 234 ALA A O 1
ATOM 1814 N N . ARG A 1 235 ? 4.122 5.253 15.161 1.00 92.62 235 ARG A N 1
ATOM 1815 C CA . ARG A 1 235 ? 4.500 5.921 16.420 1.00 92.62 235 ARG A CA 1
ATOM 1816 C C . ARG A 1 235 ? 3.300 6.564 17.111 1.00 92.62 235 ARG A C 1
ATOM 1818 O O . ARG A 1 235 ? 3.178 6.434 18.326 1.00 92.62 235 ARG A O 1
ATOM 1825 N N . LEU A 1 236 ? 2.406 7.209 16.358 1.00 91.56 236 LEU A N 1
ATOM 1826 C CA . LEU A 1 236 ? 1.187 7.815 16.905 1.00 91.56 236 LEU A CA 1
ATOM 1827 C C . LEU A 1 236 ? 0.267 6.779 17.557 1.00 91.56 236 LEU A C 1
ATOM 1829 O O . LEU A 1 236 ? -0.280 7.046 18.629 1.00 91.56 236 LEU A O 1
ATOM 1833 N N . ILE A 1 237 ? 0.142 5.588 16.963 1.00 91.69 237 ILE A N 1
ATOM 1834 C CA . ILE A 1 237 ? -0.630 4.485 17.553 1.00 91.69 237 ILE A CA 1
ATOM 1835 C C . ILE A 1 237 ? -0.019 4.070 18.901 1.00 91.69 237 ILE A C 1
ATOM 1837 O O . ILE A 1 237 ? -0.710 4.061 19.918 1.00 91.69 237 ILE A O 1
ATOM 1841 N N . ARG A 1 238 ? 1.297 3.813 18.940 1.00 88.38 238 ARG A N 1
ATOM 1842 C CA . ARG A 1 238 ? 2.003 3.400 20.169 1.00 88.38 238 ARG A CA 1
ATOM 1843 C C . ARG A 1 238 ? 1.952 4.451 21.274 1.00 88.38 238 ARG A C 1
ATOM 1845 O O . ARG A 1 238 ? 1.687 4.114 22.422 1.00 88.38 238 ARG A O 1
ATOM 1852 N N . PHE A 1 239 ? 2.187 5.719 20.936 1.00 84.81 239 PHE A N 1
ATOM 1853 C CA . PHE A 1 239 ? 2.146 6.812 21.908 1.00 84.81 239 PHE A CA 1
ATOM 1854 C C . PHE A 1 239 ? 0.762 6.925 22.558 1.00 84.81 239 PHE A C 1
ATOM 1856 O O . PHE A 1 239 ? 0.656 7.066 23.775 1.00 84.81 239 PHE A O 1
ATOM 1863 N N . SER A 1 240 ? -0.296 6.813 21.749 1.00 81.00 240 SER A N 1
ATOM 1864 C CA . SER A 1 240 ? -1.677 6.860 22.240 1.00 81.00 240 SER A CA 1
ATOM 1865 C C . SER A 1 240 ? -1.959 5.722 23.223 1.00 81.00 240 SER A C 1
ATOM 1867 O O . SER A 1 240 ? -2.502 5.971 24.296 1.00 81.00 240 SER A O 1
ATOM 1869 N N . SER A 1 241 ? -1.487 4.513 22.908 1.00 78.00 241 SER A N 1
ATOM 1870 C CA . SER A 1 241 ? -1.591 3.342 23.782 1.00 78.00 241 SER A CA 1
ATOM 1871 C C . SER A 1 241 ? -0.872 3.541 25.124 1.00 78.00 241 SER A C 1
ATOM 1873 O O . SER A 1 241 ? -1.448 3.272 26.174 1.00 78.00 241 SER A O 1
ATOM 1875 N N . ASN A 1 242 ? 0.366 4.048 25.111 1.00 75.75 242 ASN A N 1
ATOM 1876 C CA . ASN A 1 242 ? 1.166 4.218 26.330 1.00 75.75 242 ASN A CA 1
ATOM 1877 C C . ASN A 1 242 ? 0.612 5.308 27.254 1.00 75.75 242 ASN A C 1
ATOM 1879 O O . ASN A 1 242 ? 0.591 5.126 28.466 1.00 75.75 242 ASN A O 1
ATOM 1883 N N . SER A 1 243 ? 0.136 6.425 26.692 1.00 70.69 243 SER A N 1
ATOM 1884 C CA . SER A 1 243 ? -0.442 7.518 27.488 1.00 70.69 243 SER A CA 1
ATOM 1885 C C . SER A 1 243 ? -1.679 7.098 28.286 1.00 70.69 243 SER A C 1
ATOM 1887 O O . SER A 1 243 ? -1.957 7.682 29.323 1.00 70.69 243 SER A O 1
ATOM 1889 N N . GLN A 1 244 ? -2.407 6.083 27.820 1.00 61.56 244 GLN A N 1
ATOM 1890 C CA . GLN A 1 244 ? -3.622 5.605 28.477 1.00 61.56 244 GLN A CA 1
ATOM 1891 C C . GLN A 1 244 ? -3.335 4.526 29.521 1.00 61.56 244 GLN A C 1
ATOM 1893 O O . GLN A 1 244 ? -3.983 4.526 30.559 1.00 61.56 244 GLN A O 1
ATOM 1898 N N . ASN A 1 245 ? -2.330 3.674 29.300 1.00 62.91 245 ASN A N 1
ATOM 1899 C CA . ASN A 1 245 ? -1.871 2.718 30.314 1.00 62.91 245 ASN A CA 1
ATOM 1900 C C . ASN A 1 245 ? -1.211 3.399 31.523 1.00 62.91 245 ASN A C 1
ATOM 1902 O O . ASN A 1 245 ? -1.106 2.785 32.570 1.00 62.91 245 ASN A O 1
ATOM 1906 N N . ALA A 1 246 ? -0.742 4.642 31.381 1.00 56.53 246 ALA A N 1
ATOM 1907 C CA . ALA A 1 246 ? -0.181 5.419 32.487 1.00 56.53 246 ALA A CA 1
ATOM 1908 C C . ALA A 1 246 ? -1.250 6.086 33.379 1.00 56.53 246 ALA A C 1
ATOM 1910 O O . ALA A 1 246 ? -0.902 6.666 34.402 1.00 56.53 246 ALA A O 1
ATOM 1911 N N . ILE A 1 247 ? -2.524 6.064 32.966 1.00 55.25 247 ILE A N 1
ATOM 1912 C CA . ILE A 1 247 ? -3.655 6.704 33.666 1.00 55.25 247 ILE A CA 1
ATOM 1913 C C . ILE A 1 247 ? -4.602 5.650 34.281 1.00 55.25 247 ILE A C 1
ATOM 1915 O O . ILE A 1 247 ? -5.440 5.998 35.110 1.00 55.25 247 ILE A O 1
ATOM 1919 N N . ALA A 1 248 ? -4.479 4.385 33.868 1.00 51.78 248 ALA A N 1
ATOM 1920 C CA . ALA A 1 248 ? -5.223 3.239 34.397 1.00 51.78 248 ALA A CA 1
ATOM 1921 C C . ALA A 1 248 ? -4.416 2.530 35.489 1.00 51.78 248 ALA A C 1
ATOM 1923 O O . ALA A 1 248 ? -5.056 2.046 36.446 1.00 51.78 248 ALA A O 1
#

Sequence (248 aa):
GQDSMLMLSIYTLAFILLKRGAEFQAGCVLACGLFKFQFIVPFVLILVLRKKWSTVSGVATVGALLVAASTKISGGQVITEYPRFLLLDRTYQQIAGFAPEYMPNIRGLLYLATKGRLPVAILGGLVAIFSLVALWLAAKNWQDRHFSLSFSASLFATLLASYHLYNYDLTLLLLPIAIVCGELAQRRRLLSIPGITTAALILLFTPPMHRLLLLHGVYALMCIPILVLFISAARLIRFSSNSQNAIA

Secondary structure (DSSP, 8-state):
-HHHHHHHHHHHHHHHHHHTT-HHHHHHHHHGGGGGHHHHHHHHHHHHHTT-HHHHHHHHHHHHHHHHHHHHHH-THHHHHHHHHHHH-HHHHHHTS--GGG--SHHHHHHHHHTT-S-HHHHHHHHHHHHHHHHHHHHHT--GGGHHHHHHHHHHHHHHH-TT--GGGGGGGHHHHHHHHHHHHHTT-GGGS-HHHHHHHHHHT-HHHHHHHHHTT-GGGGHHHHHHHHHHHHHHHHHHHHHHHTT-

Foldseek 3Di:
DVLLVVLLVLLVVLLVCVVVVVQLVSLLSLLVNCVQVLLSVLLVVLCVLVVSVSSNVSVVVNNVVVVVVCCVVVNPVCVVVVCCCVPVVVVCCVVVVDQLLQQQAQLSVLCVVCVVPDDPVVSVVSLVVVLVVQSVLLSVLDDPVPNLLSSLLSSLSSSNSGPDHHLSNCVSNVRSVVSVCVVCVVVVCNVVQPVLLVVLVCCNPPVVNCVVSVVVSNNNVNNVSSVVSSVSSSVVSVVVVVVVVVVD

pLDDT: mean 89.53, std 10.86, range [47.47, 98.31]